Protein AF-A0A1Q6UEC1-F1 (afdb_monomer)

pLDDT: mean 93.56, std 8.77, range [41.94, 98.81]

Mean predicted aligned error: 4.13 Å

Foldseek 3Di:
DQPAWAKKKKKQFPLLCVCVVVLVVVLVVQWAWQAKAWEAEDLVCQQVLVCLLVVHPRDPPRPVCVNRDRGIMMMIMTIRSPFDDDPQFGPSQVVSQQVSCVVSVHDPSMDMQGHQLSRQLNCLFRPLDGPVRSVVVTGDPDHHYHYYGTAQVVHHQAPVSLQSSLVSRPQWDWDDDDPAIEIEHLPQSSNCSSQVWAFDDDDPQKGWTWGHHPNDIGIYIYGNDD

Nearest PDB structures (foldseek):
  8j07-assembly1_y  TM=6.428E-01  e=3.561E-04  Homo sapiens
  8x2u-assembly1_M  TM=6.561E-01  e=1.164E-03  Mus musculus
  8otz-assembly1_AV  TM=6.632E-01  e=1.239E-03  Bos taurus
  1hlw-assembly1_A  TM=5.628E-01  e=1.693E-03  Dictyostelium discoideum
  8g2z-assembly1_2M  TM=6.176E-01  e=4.312E-03  Tetrahymena thermophila CU428

Sequence (226 aa):
MKMQKELYLFIIWQNGRFMEKQIIADLRKKFEIFRIFEVSWKEENFALNLARFYGKKLPKGCKKEKETGAGAFKVCLVYDNNPQYADGKNANIVKSKQDYRQLTGGGNLVHASDNPAETNENLLFLFGKTVKDLEQEGPRAEICVVRRDLVGCPVWDSLQQALDTVRKIPFTRVKAYKNSYLIHSRNADLARRLLNASSHFSIPGIHKYSIEVGKTRQPIYIRKIN

Structure (mmCIF, N/CA/C/O backbone):
data_AF-A0A1Q6UEC1-F1
#
_entry.id   AF-A0A1Q6UEC1-F1
#
loop_
_atom_site.group_PDB
_atom_site.id
_atom_site.type_symbol
_atom_site.label_atom_id
_atom_site.label_alt_id
_atom_site.label_comp_id
_atom_site.label_asym_id
_atom_site.label_entity_id
_atom_site.label_seq_id
_atom_site.pdbx_PDB_ins_code
_atom_site.Cartn_x
_atom_site.Cartn_y
_atom_site.Cartn_z
_atom_site.occupancy
_atom_site.B_iso_or_equiv
_atom_site.auth_seq_id
_atom_site.auth_comp_id
_atom_site.auth_asym_id
_atom_site.auth_atom_id
_atom_site.pdbx_PDB_model_num
ATOM 1 N N . MET A 1 1 ? -22.108 21.446 -0.947 1.00 43.75 1 MET A N 1
ATOM 2 C CA . MET A 1 1 ? -21.332 20.325 -1.527 1.00 43.75 1 MET A CA 1
ATOM 3 C C . MET A 1 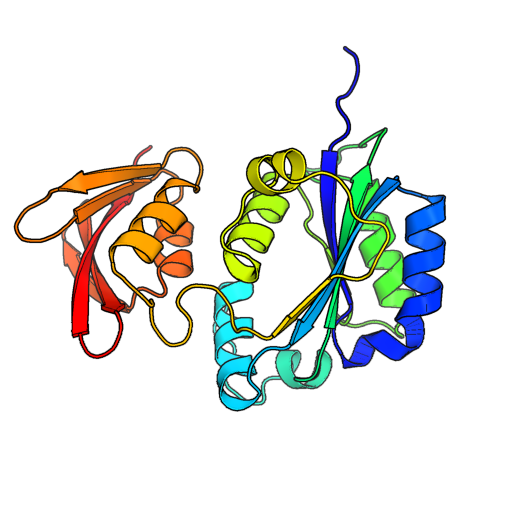1 ? -21.514 19.118 -0.627 1.00 43.75 1 MET A C 1
ATOM 5 O O . MET A 1 1 ? -21.213 19.228 0.552 1.00 43.75 1 MET A O 1
ATOM 9 N N . LYS A 1 2 ? -22.059 18.007 -1.130 1.00 41.94 2 LYS A N 1
ATOM 10 C CA . LYS A 1 2 ? -22.123 16.762 -0.353 1.00 41.94 2 LYS A CA 1
ATOM 11 C C . LYS A 1 2 ? -20.686 16.245 -0.268 1.00 41.94 2 LYS A C 1
ATOM 13 O O . LYS A 1 2 ? -20.118 15.934 -1.311 1.00 41.94 2 LYS A O 1
ATOM 18 N N . MET A 1 3 ? -20.068 16.270 0.913 1.00 56.66 3 MET A N 1
ATOM 19 C CA . MET A 1 3 ? -18.729 15.699 1.068 1.00 56.66 3 MET A CA 1
ATOM 20 C C . MET A 1 3 ? -18.827 14.211 0.737 1.00 56.66 3 MET A C 1
ATOM 22 O O . MET A 1 3 ? -19.663 13.497 1.290 1.00 56.66 3 MET A O 1
ATOM 26 N N . GLN A 1 4 ? -18.069 13.784 -0.269 1.00 80.62 4 GLN A N 1
ATOM 27 C CA . GLN A 1 4 ? -18.043 12.398 -0.706 1.00 80.62 4 GLN A CA 1
ATOM 28 C C . GLN A 1 4 ? -17.291 11.592 0.353 1.00 80.62 4 GLN A C 1
ATOM 30 O O . GLN A 1 4 ? -16.266 12.052 0.850 1.00 80.62 4 GLN A O 1
ATOM 35 N N . LYS A 1 5 ? -17.808 10.417 0.722 1.00 92.00 5 LYS A N 1
ATOM 36 C CA . LYS A 1 5 ? -17.084 9.512 1.616 1.00 92.00 5 LYS A CA 1
ATOM 37 C C . LYS A 1 5 ? -15.737 9.128 1.003 1.00 92.00 5 LYS A C 1
ATOM 39 O O . LYS A 1 5 ? -15.647 8.946 -0.212 1.00 92.00 5 LYS A O 1
ATOM 44 N N . GLU A 1 6 ? -14.713 8.978 1.830 1.00 96.19 6 GLU A N 1
ATOM 45 C CA . GLU A 1 6 ? -13.341 8.725 1.381 1.00 96.19 6 GLU A CA 1
ATOM 46 C C . GLU A 1 6 ? -12.795 7.438 1.995 1.00 96.19 6 GLU A C 1
ATOM 48 O O . GLU A 1 6 ? -12.948 7.196 3.193 1.00 96.19 6 GLU A O 1
ATOM 53 N N . LEU A 1 7 ? -12.177 6.591 1.16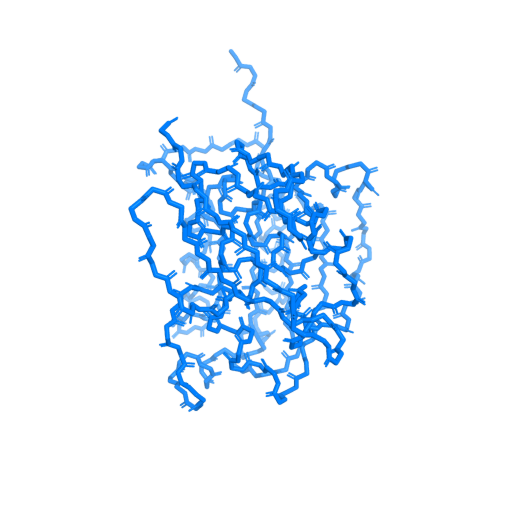5 1.00 97.94 7 LEU A N 1
ATOM 54 C CA . LEU A 1 7 ? -11.610 5.320 1.608 1.00 97.94 7 LEU A CA 1
ATOM 55 C C . LEU A 1 7 ? -10.189 5.522 2.152 1.00 97.94 7 LEU A C 1
ATOM 57 O O . LEU A 1 7 ? -9.330 6.115 1.494 1.00 97.94 7 LEU A O 1
ATOM 61 N N . TYR A 1 8 ? -9.927 4.948 3.321 1.00 98.56 8 TYR A N 1
ATOM 62 C CA . TYR A 1 8 ? -8.623 4.924 3.977 1.00 98.56 8 TYR A CA 1
ATOM 63 C C . TYR A 1 8 ? -8.241 3.513 4.393 1.00 98.56 8 TYR A C 1
ATOM 65 O O . TYR A 1 8 ? -9.070 2.604 4.465 1.00 98.56 8 TYR A O 1
ATOM 73 N N . LEU A 1 9 ? -6.955 3.341 4.673 1.00 98.50 9 LEU A N 1
ATOM 74 C CA . LEU A 1 9 ? -6.364 2.078 5.069 1.00 98.50 9 LEU A CA 1
ATOM 75 C C . LEU A 1 9 ? -5.722 2.207 6.450 1.00 98.50 9 LEU A C 1
ATOM 77 O O . LEU A 1 9 ? -4.963 3.140 6.699 1.00 98.50 9 LEU A O 1
ATOM 81 N N . PHE A 1 10 ? -5.967 1.215 7.303 1.00 98.81 10 PHE A N 1
ATOM 82 C CA . PHE A 1 10 ? -5.227 0.955 8.536 1.00 98.81 10 PHE A CA 1
ATOM 83 C C . PHE A 1 10 ? -4.492 -0.383 8.423 1.00 98.81 10 PHE A C 1
ATOM 85 O O . PHE A 1 10 ? -5.060 -1.361 7.942 1.00 98.81 10 PHE A O 1
ATOM 92 N N . ILE A 1 11 ? -3.251 -0.450 8.903 1.00 98.75 11 ILE A N 1
ATOM 93 C CA . ILE A 1 11 ? -2.482 -1.688 9.066 1.00 98.75 11 ILE A CA 1
ATOM 94 C C . ILE A 1 11 ? -2.235 -1.915 10.550 1.00 98.75 11 ILE A C 1
ATOM 96 O O . ILE A 1 11 ? -1.702 -1.033 11.224 1.00 98.75 11 ILE A O 1
ATOM 100 N N . ILE A 1 12 ? -2.563 -3.110 11.028 1.00 98.69 12 ILE A N 1
ATOM 101 C CA . ILE A 1 12 ? -2.187 -3.604 12.353 1.00 98.69 12 ILE A CA 1
ATOM 102 C C . ILE A 1 12 ? -1.101 -4.651 12.128 1.00 98.69 12 ILE A C 1
ATOM 104 O O . ILE A 1 12 ? -1.400 -5.778 11.721 1.00 98.69 12 ILE A O 1
ATOM 108 N N . TRP A 1 13 ? 0.157 -4.258 12.330 1.00 98.31 13 TRP A N 1
ATOM 109 C CA . TRP A 1 13 ? 1.311 -5.143 12.157 1.00 98.31 13 TRP A CA 1
ATOM 110 C C . TRP A 1 13 ? 1.263 -6.315 13.144 1.00 98.31 13 TRP A C 1
ATOM 112 O O . TRP A 1 13 ? 0.598 -6.208 14.173 1.00 98.31 13 TRP A O 1
ATOM 122 N N . GLN A 1 14 ? 1.961 -7.421 12.846 1.00 97.94 14 GLN A N 1
ATOM 123 C CA . GLN A 1 14 ? 1.908 -8.673 13.620 1.00 97.94 14 GLN A CA 1
ATOM 124 C C . GLN A 1 14 ? 1.978 -8.427 15.133 1.00 97.94 14 GLN A C 1
ATOM 126 O O . GLN A 1 14 ? 1.095 -8.861 15.870 1.00 97.94 14 GLN A O 1
ATOM 131 N N . ASN A 1 15 ? 2.986 -7.686 15.589 1.00 97.50 15 ASN A N 1
ATOM 132 C CA . ASN A 1 15 ? 3.202 -7.446 17.014 1.00 97.50 15 ASN A CA 1
ATOM 133 C C . ASN A 1 15 ? 2.152 -6.521 17.645 1.00 97.50 15 ASN A C 1
ATOM 135 O O . ASN A 1 15 ? 2.050 -6.486 18.860 1.00 97.50 15 ASN A O 1
ATOM 139 N N . GLY A 1 16 ? 1.351 -5.795 16.859 1.00 97.56 16 GLY A N 1
ATOM 140 C CA . GLY A 1 16 ? 0.198 -5.024 17.338 1.00 97.56 16 GLY A CA 1
ATOM 141 C C . GLY A 1 16 ? -1.104 -5.828 17.409 1.00 97.56 16 GLY A C 1
ATOM 142 O O . GLY A 1 16 ? -2.108 -5.329 17.919 1.00 97.56 16 GLY A O 1
ATOM 143 N N . ARG A 1 17 ? -1.126 -7.070 16.904 1.00 97.75 17 ARG A N 1
ATOM 144 C CA . ARG A 1 17 ? -2.368 -7.848 16.755 1.00 97.75 17 ARG A CA 1
ATOM 145 C C . ARG A 1 17 ? -3.003 -8.291 18.066 1.00 97.75 17 ARG A C 1
ATOM 147 O O . ARG A 1 17 ? -4.192 -8.590 18.067 1.00 97.75 17 ARG A O 1
ATOM 154 N N . PHE A 1 18 ? -2.282 -8.264 19.186 1.00 97.56 18 PHE A N 1
ATOM 155 C CA . PHE A 1 18 ? -2.885 -8.508 20.502 1.00 97.56 18 PHE A CA 1
ATOM 156 C C . PHE A 1 18 ? -4.025 -7.517 20.824 1.00 97.56 18 PHE A C 1
ATOM 158 O O . PHE A 1 18 ? -4.937 -7.871 21.566 1.00 97.56 18 PHE A O 1
ATOM 165 N N . MET A 1 19 ? -4.036 -6.331 20.193 1.00 98.12 19 MET A N 1
ATOM 166 C CA . MET A 1 19 ? -5.121 -5.342 20.284 1.00 98.12 19 MET A CA 1
ATOM 167 C C . MET A 1 19 ? -6.086 -5.344 19.085 1.00 98.12 19 MET A C 1
ATOM 169 O O . MET A 1 19 ? -6.976 -4.494 19.018 1.00 98.12 19 MET A O 1
ATOM 173 N N . GLU A 1 20 ? -5.974 -6.277 18.129 1.00 97.94 20 GLU A N 1
ATOM 174 C CA . GLU A 1 20 ? -6.731 -6.200 16.866 1.00 97.94 20 GLU A CA 1
ATOM 175 C C . GLU A 1 20 ? -8.249 -6.175 17.076 1.00 97.94 20 GLU A C 1
ATOM 177 O O . GLU A 1 20 ? -8.951 -5.419 16.408 1.00 97.94 20 GLU A O 1
ATOM 182 N N . LYS A 1 21 ? -8.762 -6.948 18.044 1.00 98.25 21 LYS A N 1
ATOM 183 C CA . LYS A 1 21 ? -10.199 -6.995 18.352 1.00 98.25 21 LYS A CA 1
ATOM 184 C C . LYS A 1 21 ? -10.714 -5.634 18.820 1.00 98.25 21 LYS A C 1
ATOM 186 O O . LYS A 1 21 ? -11.772 -5.203 18.371 1.00 98.25 21 LYS A O 1
ATOM 191 N N . GLN A 1 22 ? -9.961 -4.961 19.691 1.00 98.62 22 GLN A N 1
ATOM 192 C CA . GLN A 1 22 ? -10.325 -3.648 20.225 1.00 98.62 22 GLN A CA 1
ATOM 193 C C . GLN A 1 22 ? -10.245 -2.570 19.141 1.00 98.62 22 GLN A C 1
ATOM 195 O O . GLN A 1 22 ? -11.192 -1.805 18.971 1.00 98.62 22 GLN A O 1
ATOM 200 N N . ILE A 1 23 ? -9.166 -2.563 18.352 1.00 98.69 23 ILE A N 1
ATOM 201 C CA . ILE A 1 23 ? -8.974 -1.606 17.255 1.00 98.69 23 ILE A CA 1
ATOM 202 C C . ILE A 1 23 ? -10.083 -1.755 16.204 1.00 98.69 23 ILE A C 1
ATOM 204 O O . ILE A 1 23 ? -10.709 -0.771 15.827 1.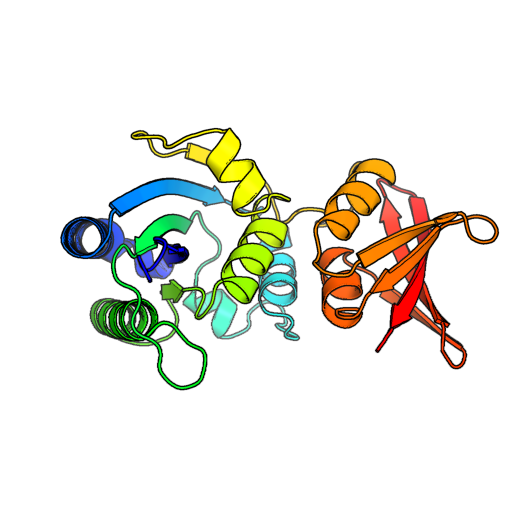00 98.69 23 ILE A O 1
ATOM 208 N N . ILE A 1 24 ? -10.383 -2.980 15.757 1.00 98.56 24 ILE A N 1
ATOM 209 C CA . ILE A 1 24 ? -11.429 -3.227 14.749 1.00 98.56 24 ILE A CA 1
ATOM 210 C C . ILE A 1 24 ? -12.822 -2.878 15.294 1.00 98.56 24 ILE A C 1
ATOM 212 O O . ILE A 1 24 ? -13.660 -2.367 14.549 1.00 98.56 24 ILE A O 1
ATOM 216 N N . ALA A 1 25 ? -13.092 -3.132 16.578 1.00 98.50 25 ALA A N 1
ATOM 217 C CA . ALA A 1 25 ? -14.350 -2.730 17.202 1.00 98.50 25 ALA A CA 1
ATOM 218 C C . ALA A 1 25 ? -14.515 -1.203 17.232 1.00 98.50 25 ALA A C 1
ATOM 220 O O . ALA A 1 25 ? -15.607 -0.711 16.960 1.00 98.50 25 ALA A O 1
ATOM 221 N N . ASP A 1 26 ? -13.450 -0.453 17.517 1.00 98.69 26 ASP A N 1
ATOM 222 C CA . ASP A 1 26 ? -13.482 1.011 17.487 1.00 98.69 26 ASP A CA 1
ATOM 223 C C . ASP A 1 26 ? -13.591 1.562 16.057 1.00 98.69 26 ASP A C 1
ATOM 225 O O . ASP A 1 26 ? -14.402 2.454 15.805 1.00 98.69 26 ASP A O 1
ATOM 229 N N . LEU A 1 27 ? -12.883 0.963 15.091 1.00 98.56 27 LEU A N 1
ATOM 230 C CA . LEU A 1 27 ? -13.029 1.298 13.672 1.00 98.56 27 LEU A CA 1
ATOM 231 C C . LEU A 1 27 ? -14.484 1.158 13.208 1.00 98.56 27 LEU A C 1
ATOM 233 O O . LEU A 1 27 ? -14.980 2.048 12.530 1.00 98.56 27 LEU A O 1
ATOM 237 N N . ARG A 1 28 ? -15.193 0.094 13.614 1.00 98.00 28 ARG A N 1
ATOM 238 C CA . ARG A 1 28 ? -16.622 -0.104 13.295 1.00 98.00 28 ARG A CA 1
ATOM 239 C C . ARG A 1 28 ? -17.548 0.947 13.904 1.00 98.00 28 ARG A C 1
ATOM 241 O O . ARG A 1 28 ? -18.629 1.167 13.372 1.00 98.00 28 ARG A O 1
ATOM 248 N N . LYS A 1 29 ? -17.164 1.554 15.029 1.00 98.19 29 LYS A N 1
ATOM 249 C CA . LYS A 1 29 ? -17.947 2.624 15.665 1.00 98.19 29 LYS A CA 1
ATOM 250 C C . LYS A 1 29 ? -17.753 3.964 14.959 1.00 98.19 29 LYS A C 1
ATOM 252 O O . LYS A 1 29 ? -18.680 4.762 14.923 1.00 98.19 29 LYS A O 1
ATOM 257 N N . LYS A 1 30 ? -16.547 4.216 14.443 1.00 98.00 30 LYS A N 1
ATOM 258 C CA . LYS A 1 30 ? -16.149 5.509 13.863 1.00 98.00 30 LYS A CA 1
ATOM 259 C C . LYS A 1 30 ? -16.307 5.577 12.345 1.00 98.00 30 LYS A C 1
ATOM 261 O O . LYS A 1 30 ? -16.533 6.657 11.811 1.00 98.00 30 LYS A O 1
ATOM 266 N N . PHE A 1 31 ? -16.176 4.446 11.657 1.00 98.19 31 PHE A N 1
ATOM 267 C CA . PHE A 1 31 ? -16.089 4.368 10.203 1.00 98.19 31 PHE A CA 1
ATOM 268 C C . PHE A 1 31 ? -16.941 3.223 9.645 1.00 98.19 31 PHE A C 1
ATOM 270 O O . PHE A 1 31 ? -17.222 2.231 10.320 1.00 98.19 31 PHE A O 1
ATOM 277 N N . GLU A 1 32 ? -17.301 3.323 8.367 1.00 97.75 32 GLU A N 1
ATOM 278 C CA . GLU A 1 32 ? -17.909 2.211 7.631 1.00 97.75 32 GLU A CA 1
ATOM 279 C C . GLU A 1 32 ? -16.795 1.248 7.185 1.00 97.75 32 GLU A C 1
ATOM 281 O O . GLU A 1 32 ? -15.948 1.602 6.365 1.00 97.75 32 GLU A O 1
ATOM 286 N N . ILE A 1 33 ? -16.770 0.021 7.718 1.00 98.12 33 ILE A N 1
ATOM 287 C CA . ILE A 1 33 ? -15.814 -1.005 7.270 1.00 98.12 33 ILE A CA 1
ATOM 288 C C . ILE A 1 33 ? -16.172 -1.444 5.849 1.00 98.12 33 ILE A C 1
ATOM 290 O O . ILE A 1 33 ? -17.235 -2.015 5.621 1.00 98.12 33 ILE A O 1
ATOM 294 N N . PHE A 1 34 ? -15.244 -1.257 4.914 1.00 98.25 34 PHE A N 1
ATOM 295 C CA . PHE A 1 34 ? -15.401 -1.704 3.535 1.00 98.25 34 PHE A CA 1
ATOM 296 C C . PHE A 1 34 ? -14.909 -3.145 3.343 1.00 98.25 34 PHE A C 1
ATOM 298 O O . PHE A 1 34 ? -15.618 -3.994 2.798 1.00 98.25 34 PHE A O 1
ATOM 305 N N . ARG A 1 35 ? -13.680 -3.427 3.797 1.00 98.19 35 ARG A N 1
ATOM 306 C CA . ARG A 1 35 ? -13.032 -4.748 3.724 1.00 98.19 35 ARG A CA 1
ATOM 307 C C . ARG A 1 35 ? -11.986 -4.900 4.820 1.00 98.19 35 ARG A C 1
ATOM 309 O O . ARG A 1 35 ? -11.337 -3.930 5.204 1.00 98.19 35 ARG A O 1
ATOM 316 N N . ILE A 1 36 ? -11.749 -6.135 5.252 1.00 98.69 36 ILE A N 1
ATOM 317 C CA . ILE A 1 36 ? -10.605 -6.485 6.098 1.00 98.69 36 ILE A CA 1
ATOM 318 C C . ILE A 1 36 ? -9.813 -7.592 5.408 1.00 98.69 36 ILE A C 1
ATOM 320 O O . ILE A 1 36 ? -10.381 -8.587 4.961 1.00 98.69 36 ILE A O 1
ATOM 324 N N . PHE A 1 37 ? -8.497 -7.429 5.343 1.00 98.75 37 PHE A N 1
ATOM 325 C CA . PHE A 1 37 ? -7.569 -8.433 4.846 1.00 98.75 37 PHE A CA 1
ATOM 326 C C . PHE A 1 37 ? -6.697 -8.958 5.981 1.00 98.75 37 PHE A C 1
ATOM 328 O O . PHE A 1 37 ? -6.282 -8.205 6.864 1.00 98.75 37 PHE A O 1
ATOM 335 N N . GLU A 1 38 ? -6.375 -10.244 5.926 1.00 98.69 38 GLU A N 1
ATOM 336 C CA . GLU A 1 38 ? -5.204 -10.796 6.598 1.00 98.69 38 GLU A CA 1
ATOM 337 C C . GLU A 1 38 ? -4.118 -11.011 5.551 1.00 98.69 38 GLU A C 1
ATOM 339 O O . GLU A 1 38 ? -4.311 -11.768 4.601 1.00 98.69 38 GLU A O 1
ATOM 344 N N . VAL A 1 39 ? -2.996 -10.317 5.702 1.00 98.69 39 VAL A N 1
ATO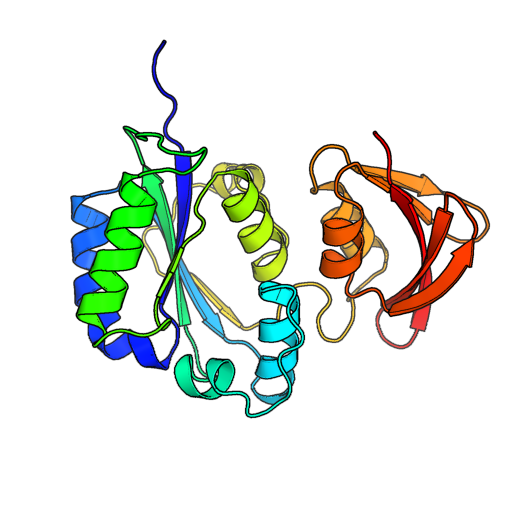M 345 C CA . VAL A 1 39 ? -1.902 -1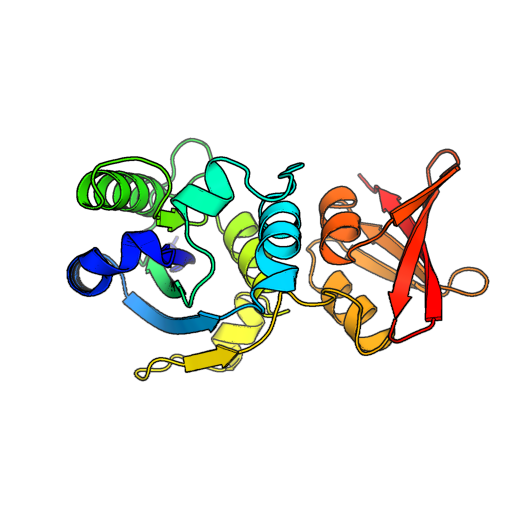0.325 4.733 1.00 98.69 39 VAL A CA 1
ATOM 346 C C . VAL A 1 39 ? -0.687 -10.984 5.364 1.00 98.69 39 VAL A C 1
ATOM 348 O O . VAL A 1 39 ? -0.315 -10.658 6.489 1.00 98.69 39 VAL A O 1
ATOM 351 N N . SER A 1 40 ? -0.047 -11.891 4.633 1.00 98.25 40 SER A N 1
ATOM 352 C CA . SER A 1 40 ? 1.244 -12.463 5.009 1.00 98.25 40 SER A CA 1
ATOM 353 C C . SER A 1 40 ? 2.226 -12.353 3.851 1.00 98.25 40 SER A C 1
ATOM 355 O O . SER A 1 40 ? 1.932 -12.780 2.730 1.00 98.25 40 SER A O 1
ATOM 357 N N . TRP A 1 41 ? 3.399 -11.815 4.152 1.00 98.00 41 TRP A N 1
ATOM 358 C CA . TRP A 1 41 ? 4.564 -11.827 3.275 1.00 98.00 41 TRP A CA 1
ATOM 359 C C . TRP A 1 41 ? 5.420 -13.056 3.565 1.00 98.00 41 TRP A C 1
ATOM 361 O O . TRP A 1 41 ? 5.273 -13.678 4.619 1.00 98.00 41 TRP A O 1
ATOM 371 N N . LYS A 1 42 ? 6.312 -13.406 2.640 1.00 96.56 42 LYS A N 1
ATOM 372 C CA . LYS A 1 42 ? 7.352 -14.391 2.929 1.00 96.56 42 LYS A CA 1
ATOM 373 C C . LYS A 1 42 ? 8.340 -13.790 3.923 1.00 96.56 42 LYS A C 1
ATOM 375 O O . LYS A 1 42 ? 8.728 -12.627 3.780 1.00 96.56 42 LYS A O 1
ATOM 380 N N . GLU A 1 43 ? 8.749 -14.568 4.918 1.00 92.81 43 GLU A N 1
ATOM 381 C CA . GLU A 1 43 ? 9.626 -14.086 5.989 1.00 92.81 43 GLU A CA 1
ATOM 382 C C . GLU A 1 43 ? 10.970 -13.601 5.429 1.00 92.81 43 GLU A C 1
ATOM 384 O O . GLU A 1 43 ? 11.445 -12.520 5.782 1.00 92.81 43 GLU A O 1
ATOM 389 N N . GLU A 1 44 ? 11.532 -14.325 4.456 1.00 92.88 44 GLU A N 1
ATOM 390 C CA . GLU A 1 44 ? 12.785 -13.962 3.795 1.00 92.88 44 GLU A CA 1
ATOM 391 C C . GLU A 1 44 ? 12.714 -12.628 3.029 1.00 92.88 44 GLU A C 1
ATOM 393 O O . GLU A 1 44 ? 13.733 -11.951 2.879 1.00 92.88 44 GLU A O 1
ATOM 398 N N . ASN A 1 45 ? 11.514 -12.215 2.604 1.00 94.38 45 ASN A N 1
ATOM 399 C CA . ASN A 1 45 ? 11.271 -10.978 1.859 1.00 94.38 45 ASN A CA 1
ATOM 400 C C . ASN A 1 45 ? 10.749 -9.837 2.741 1.00 94.38 45 ASN A C 1
ATOM 402 O O . ASN A 1 45 ? 10.574 -8.719 2.249 1.00 94.38 45 ASN A O 1
ATOM 406 N N . PHE A 1 46 ? 10.507 -10.073 4.034 1.00 94.00 46 PHE A N 1
ATOM 407 C CA . PHE A 1 46 ? 9.818 -9.110 4.889 1.00 94.00 46 PHE A CA 1
ATOM 408 C C . PHE A 1 46 ? 10.544 -7.760 4.962 1.00 94.00 46 PHE A C 1
ATOM 410 O O . PHE A 1 46 ? 9.939 -6.718 4.704 1.00 94.00 46 PHE A O 1
ATOM 417 N N . ALA A 1 47 ? 11.854 -7.762 5.230 1.00 91.75 47 ALA A N 1
ATOM 418 C CA . ALA A 1 47 ? 12.653 -6.536 5.297 1.00 91.75 47 ALA A CA 1
ATOM 419 C C . ALA A 1 47 ? 12.646 -5.758 3.965 1.00 91.75 47 ALA A C 1
ATOM 421 O O . ALA A 1 47 ? 12.516 -4.531 3.956 1.00 91.75 47 ALA A O 1
ATOM 422 N N . LEU A 1 48 ? 12.722 -6.470 2.832 1.00 92.19 48 LEU A N 1
ATOM 423 C CA . LEU A 1 48 ? 12.675 -5.882 1.490 1.00 92.19 48 LEU A CA 1
ATOM 424 C C . LEU A 1 48 ? 11.310 -5.240 1.207 1.00 92.19 48 LEU A C 1
ATOM 426 O O . LEU A 1 48 ? 11.244 -4.093 0.754 1.00 92.19 48 LEU A O 1
ATOM 430 N N . ASN A 1 49 ? 10.224 -5.951 1.521 1.00 96.19 49 ASN A N 1
ATOM 431 C CA . ASN A 1 49 ? 8.864 -5.432 1.412 1.00 96.19 49 ASN A CA 1
ATOM 432 C C . ASN A 1 49 ? 8.684 -4.189 2.283 1.00 96.19 49 ASN A C 1
ATOM 434 O O . ASN A 1 49 ? 8.209 -3.166 1.799 1.00 96.19 49 ASN A O 1
ATOM 438 N N . LEU A 1 50 ? 9.120 -4.233 3.542 1.00 94.88 50 LEU A N 1
ATOM 439 C CA . LEU A 1 50 ? 8.987 -3.123 4.480 1.00 94.88 50 LEU A CA 1
ATOM 440 C C . LEU A 1 50 ? 9.737 -1.873 3.992 1.00 94.88 50 LEU A C 1
ATOM 442 O O . LEU A 1 50 ? 9.176 -0.775 3.976 1.00 94.88 50 LEU A O 1
ATOM 446 N N . ALA A 1 51 ? 10.985 -2.039 3.541 1.00 92.69 51 ALA A N 1
ATOM 447 C CA . ALA A 1 51 ? 11.801 -0.962 2.980 1.00 92.69 51 ALA A CA 1
ATOM 448 C C . ALA A 1 51 ? 11.122 -0.312 1.766 1.00 92.69 51 ALA A C 1
ATOM 450 O O . ALA A 1 51 ? 11.017 0.917 1.674 1.00 92.69 51 ALA A O 1
ATOM 451 N N . ARG A 1 52 ? 10.610 -1.137 0.847 1.00 94.81 52 ARG A N 1
ATOM 452 C CA . ARG A 1 52 ? 9.951 -0.674 -0.376 1.00 94.81 52 ARG A CA 1
ATOM 453 C C . ARG A 1 52 ? 8.582 -0.048 -0.105 1.00 94.81 52 ARG A C 1
ATOM 455 O O . ARG A 1 52 ? 8.289 0.993 -0.693 1.00 94.81 52 ARG A O 1
ATOM 462 N N . PHE A 1 53 ? 7.791 -0.601 0.812 1.00 96.00 53 PHE A N 1
ATOM 463 C CA . PHE A 1 53 ? 6.494 -0.055 1.223 1.00 96.00 53 PHE A CA 1
ATOM 464 C C . PHE A 1 53 ? 6.636 1.357 1.802 1.00 96.00 53 PHE A C 1
ATOM 466 O O . PHE A 1 53 ? 5.926 2.265 1.386 1.00 96.00 53 PHE A O 1
ATOM 473 N N . TYR A 1 54 ? 7.615 1.572 2.687 1.00 92.12 54 TYR A N 1
ATOM 474 C CA . TYR A 1 54 ? 7.851 2.877 3.314 1.00 92.12 54 TYR A CA 1
ATOM 475 C C . TYR A 1 54 ? 8.749 3.821 2.504 1.00 92.12 54 TYR A C 1
ATOM 477 O O . TYR A 1 54 ? 8.914 4.978 2.886 1.00 92.12 54 TYR A O 1
ATOM 485 N N . GLY A 1 55 ? 9.379 3.342 1.426 1.00 88.62 55 GLY A N 1
ATOM 486 C CA . GLY A 1 55 ? 10.340 4.126 0.645 1.00 88.62 55 GLY A CA 1
ATOM 487 C C . GLY A 1 55 ? 11.586 4.540 1.429 1.00 88.62 55 GLY A C 1
ATOM 488 O O . GLY A 1 55 ? 12.211 5.547 1.103 1.00 88.62 55 GLY A O 1
ATOM 489 N N . LYS A 1 56 ? 11.958 3.769 2.456 1.00 81.50 56 LYS A N 1
ATOM 490 C CA . LYS A 1 56 ? 13.118 4.025 3.318 1.00 81.50 56 LYS A CA 1
ATOM 491 C C . LYS A 1 56 ? 14.142 2.911 3.164 1.00 81.50 56 LYS A C 1
ATOM 493 O O . LYS A 1 56 ? 13.786 1.755 2.958 1.00 81.50 56 LYS A O 1
ATOM 498 N N . LYS A 1 57 ? 15.423 3.242 3.335 1.00 75.94 57 LYS A N 1
ATOM 499 C CA . LYS A 1 57 ? 16.457 2.222 3.540 1.00 75.94 57 LYS A CA 1
ATOM 500 C C . LYS A 1 57 ? 16.247 1.609 4.926 1.00 75.94 57 LYS A C 1
ATOM 502 O O . LYS A 1 57 ? 16.569 2.239 5.928 1.00 75.94 57 LYS A O 1
ATOM 507 N N . LEU A 1 58 ? 15.666 0.414 4.970 1.00 78.56 58 LEU A N 1
ATOM 508 C CA . LEU A 1 58 ? 15.472 -0.367 6.189 1.00 78.56 58 LEU A CA 1
ATOM 509 C C . LEU A 1 58 ? 16.321 -1.640 6.065 1.00 78.56 58 LEU A C 1
ATOM 511 O O . LEU A 1 58 ? 15.902 -2.567 5.374 1.00 78.56 58 LEU A O 1
ATOM 515 N N . PRO A 1 59 ? 17.541 -1.672 6.633 1.00 76.44 59 PRO A N 1
ATOM 516 C CA . PRO A 1 59 ? 18.359 -2.878 6.606 1.00 76.44 59 PRO A CA 1
ATOM 517 C C . PRO A 1 59 ? 17.684 -4.000 7.405 1.00 76.44 59 PRO A C 1
ATOM 519 O O . PRO A 1 59 ? 16.922 -3.732 8.339 1.00 76.44 59 PRO A O 1
ATOM 522 N N . LYS A 1 60 ? 17.992 -5.253 7.054 1.00 77.12 60 LYS A N 1
ATOM 523 C CA . LYS A 1 60 ? 17.499 -6.430 7.780 1.00 77.12 60 LYS A CA 1
ATOM 524 C C . LYS A 1 60 ? 17.868 -6.336 9.264 1.00 77.12 60 LYS A C 1
ATOM 526 O O . LYS A 1 60 ? 18.990 -5.968 9.609 1.00 77.12 60 LYS A O 1
ATOM 531 N N . GLY A 1 61 ? 16.919 -6.654 10.138 1.00 77.31 61 GLY A N 1
ATOM 532 C CA . GLY A 1 61 ? 17.060 -6.574 11.590 1.00 77.31 61 GLY A CA 1
ATOM 533 C C . GLY A 1 61 ? 16.934 -5.161 12.167 1.00 77.31 61 GLY A C 1
ATOM 534 O O . GLY A 1 61 ? 17.226 -4.967 13.352 1.00 77.31 61 GLY A O 1
ATOM 535 N N . CYS A 1 62 ? 16.508 -4.167 11.376 1.00 81.69 62 CYS A N 1
ATOM 536 C CA . CYS A 1 62 ? 16.304 -2.811 11.883 1.00 81.69 62 CYS A CA 1
ATOM 537 C C . CYS A 1 62 ? 15.210 -2.758 12.964 1.00 81.69 62 CYS A C 1
ATOM 539 O O . CYS A 1 62 ? 14.322 -3.609 13.036 1.00 81.69 62 CYS A O 1
ATOM 541 N N . LYS A 1 63 ? 15.239 -1.703 13.792 1.00 83.81 63 LYS A N 1
ATOM 542 C CA . LYS A 1 63 ? 14.256 -1.491 14.870 1.00 83.81 63 LYS A CA 1
ATOM 543 C C . LYS A 1 63 ? 12.815 -1.609 14.370 1.00 83.81 63 LYS A C 1
ATOM 545 O O . LYS A 1 63 ? 11.995 -2.203 15.053 1.00 83.81 63 LYS A O 1
ATOM 550 N N . LYS A 1 64 ? 12.526 -1.076 13.179 1.00 83.44 64 LYS A N 1
ATOM 551 C CA . LYS A 1 64 ? 11.180 -1.075 12.598 1.00 83.44 64 LYS A CA 1
ATOM 552 C C . LYS A 1 64 ? 10.690 -2.487 12.267 1.00 83.44 64 LYS A C 1
ATOM 554 O O . LYS A 1 64 ? 9.545 -2.787 12.558 1.00 83.44 64 LYS A O 1
ATOM 559 N N . GLU A 1 65 ? 11.546 -3.333 11.699 1.00 85.31 65 GLU A N 1
ATOM 560 C CA . GLU A 1 65 ? 11.224 -4.733 11.395 1.00 85.31 65 GLU A CA 1
ATOM 561 C C . GLU A 1 65 ? 10.924 -5.524 12.672 1.00 85.31 65 GLU A C 1
ATOM 563 O O . GLU A 1 65 ? 9.890 -6.183 12.765 1.00 85.31 65 GLU A O 1
ATOM 568 N N . LYS A 1 66 ? 11.790 -5.389 13.685 1.00 88.12 66 LYS A N 1
ATOM 569 C CA . LYS A 1 66 ? 11.596 -6.027 14.996 1.00 88.12 66 LYS A CA 1
ATOM 570 C C . LYS A 1 66 ? 10.335 -5.526 15.694 1.00 88.12 66 LYS A C 1
ATOM 572 O O . LYS A 1 66 ? 9.625 -6.308 16.309 1.00 88.12 66 LYS A O 1
ATOM 577 N N . GLU A 1 67 ? 10.064 -4.226 15.588 1.00 89.38 67 GLU A N 1
ATOM 578 C CA . GLU A 1 67 ? 8.867 -3.598 16.136 1.00 89.38 67 GLU A CA 1
ATOM 579 C C . GLU A 1 67 ? 7.613 -4.177 15.478 1.00 89.38 67 GLU A C 1
ATOM 581 O O . GLU A 1 67 ? 6.752 -4.668 16.191 1.00 89.38 67 GLU A O 1
ATOM 586 N N . THR A 1 68 ? 7.509 -4.194 14.146 1.00 92.31 68 THR A N 1
ATOM 587 C CA . THR A 1 68 ? 6.287 -4.648 13.459 1.00 92.31 68 THR A CA 1
ATOM 588 C C . THR A 1 68 ? 6.054 -6.158 13.538 1.00 92.31 68 THR A C 1
ATOM 590 O O . THR A 1 68 ? 4.896 -6.579 13.560 1.00 92.31 68 THR A O 1
ATOM 593 N N . GLY A 1 69 ? 7.123 -6.959 13.598 1.00 93.44 69 GLY A N 1
ATOM 594 C CA . GLY A 1 69 ? 7.065 -8.416 13.448 1.00 93.44 69 GLY A CA 1
ATOM 595 C C . GLY A 1 69 ? 6.875 -8.836 11.982 1.00 93.44 69 GLY A C 1
ATOM 596 O O . GLY A 1 69 ? 6.329 -8.067 11.190 1.00 93.44 69 GLY A O 1
ATOM 597 N N . ALA A 1 70 ? 7.355 -10.030 11.618 1.00 94.62 70 ALA A N 1
ATOM 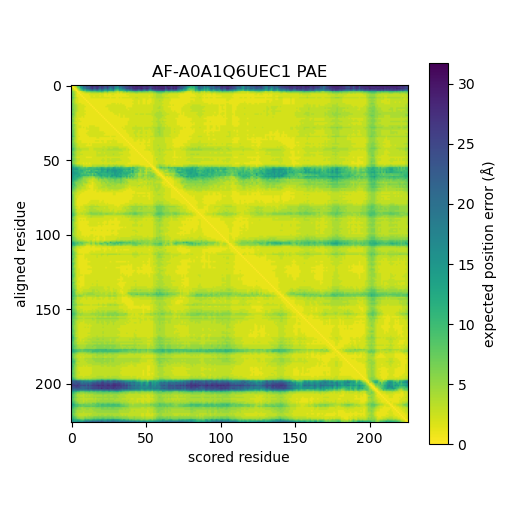598 C CA . ALA A 1 70 ? 7.389 -10.538 10.238 1.00 94.62 70 ALA A CA 1
ATOM 599 C C . ALA A 1 70 ? 6.217 -11.469 9.855 1.00 94.62 70 ALA A C 1
ATOM 601 O O . ALA A 1 70 ? 6.121 -11.927 8.718 1.00 94.62 70 ALA A O 1
ATOM 602 N N . GLY A 1 71 ? 5.323 -11.762 10.798 1.00 96.38 71 GLY A N 1
ATOM 603 C CA . GLY A 1 71 ? 4.152 -12.612 10.605 1.00 96.38 71 GLY A CA 1
ATOM 604 C C . GLY A 1 71 ? 2.961 -11.896 9.964 1.00 96.38 71 GLY A C 1
ATOM 605 O O . GLY A 1 71 ? 3.024 -10.734 9.560 1.00 96.38 71 GLY A O 1
ATOM 606 N N . ALA A 1 72 ? 1.833 -12.606 9.891 1.00 98.12 72 ALA A N 1
ATOM 607 C CA . ALA A 1 72 ? 0.614 -12.086 9.279 1.00 98.12 72 ALA A CA 1
ATOM 608 C C . ALA A 1 72 ? 0.085 -10.839 10.007 1.00 98.12 72 ALA A C 1
ATOM 610 O O . ALA A 1 72 ? -0.029 -10.827 11.235 1.00 98.12 72 ALA A O 1
ATOM 611 N N . PHE A 1 73 ? -0.318 -9.830 9.238 1.00 98.69 73 PHE A N 1
ATOM 612 C CA . PHE A 1 73 ? -0.844 -8.549 9.709 1.00 98.69 73 PHE A CA 1
ATOM 613 C C . PHE A 1 73 ? -2.252 -8.287 9.160 1.00 98.69 73 PHE A C 1
ATOM 615 O O . PHE A 1 73 ? -2.676 -8.893 8.172 1.00 98.69 73 PHE A O 1
ATOM 622 N N . LYS A 1 74 ? -3.006 -7.387 9.801 1.00 98.56 74 LYS A N 1
ATOM 623 C CA . LYS A 1 74 ? -4.340 -6.989 9.324 1.00 98.56 74 LYS A CA 1
ATOM 624 C C . LYS A 1 74 ? -4.265 -5.708 8.514 1.00 98.56 74 LYS A C 1
ATOM 626 O O . LYS A 1 74 ? -3.561 -4.780 8.901 1.00 98.56 74 LYS A O 1
ATOM 631 N N . VAL A 1 75 ? -5.050 -5.636 7.446 1.00 98.81 75 VAL A N 1
ATOM 632 C CA . VAL A 1 75 ? -5.308 -4.402 6.697 1.00 98.81 75 VAL A CA 1
ATOM 633 C C . VAL A 1 75 ? -6.808 -4.138 6.720 1.00 98.81 75 VAL A C 1
ATOM 635 O O . VAL A 1 75 ? -7.576 -4.942 6.203 1.00 98.81 75 VAL A O 1
ATOM 638 N N . CYS A 1 76 ? -7.234 -3.033 7.320 1.00 98.81 76 CYS A N 1
ATOM 639 C CA . CYS A 1 76 ? -8.636 -2.628 7.379 1.00 98.81 76 CYS A CA 1
ATOM 640 C C . CYS A 1 76 ? -8.854 -1.455 6.426 1.00 98.81 76 CYS A C 1
ATOM 642 O O . CYS A 1 76 ? -8.197 -0.425 6.567 1.00 98.81 76 CYS A O 1
ATOM 644 N N . LEU A 1 77 ? -9.766 -1.613 5.470 1.00 98.75 77 LEU A N 1
ATOM 645 C CA . LEU A 1 77 ? -10.223 -0.535 4.601 1.00 98.75 77 LEU A CA 1
ATOM 646 C C . LEU A 1 77 ? -11.530 0.013 5.143 1.00 98.75 77 LEU A C 1
ATOM 648 O O . LEU A 1 77 ? -12.473 -0.750 5.372 1.00 98.75 77 LEU A O 1
ATOM 652 N N . VAL A 1 78 ? -11.572 1.321 5.344 1.00 98.62 78 VAL A N 1
ATOM 653 C CA . VAL A 1 78 ? -12.695 1.998 5.986 1.00 98.62 78 VAL A CA 1
ATOM 654 C C . VAL A 1 78 ? -13.061 3.257 5.221 1.00 98.62 78 VAL A C 1
ATOM 656 O O . VAL A 1 78 ? -12.174 3.968 4.750 1.00 98.62 78 VAL A O 1
ATOM 659 N N . TYR A 1 79 ? -14.354 3.532 5.097 1.00 98.38 79 TYR A N 1
ATOM 660 C CA . TYR A 1 79 ? -14.833 4.826 4.642 1.00 98.38 79 TYR A CA 1
ATOM 661 C C . TYR A 1 79 ? -14.997 5.765 5.827 1.00 98.38 79 TYR A C 1
ATOM 663 O O . TYR A 1 79 ? -15.707 5.456 6.789 1.00 98.38 79 TYR A O 1
ATOM 671 N N . ASP A 1 80 ? -14.392 6.940 5.709 1.00 97.69 80 ASP A N 1
ATOM 672 C CA . ASP A 1 80 ? -14.819 8.100 6.470 1.00 97.69 80 ASP A CA 1
ATOM 673 C C . ASP A 1 80 ? -15.943 8.800 5.705 1.00 97.69 80 ASP A C 1
ATOM 675 O O . ASP A 1 80 ? -15.749 9.297 4.595 1.00 97.69 80 ASP A O 1
ATOM 679 N N . ASN A 1 81 ? -17.137 8.795 6.293 1.00 96.44 81 ASN A N 1
ATOM 680 C CA . ASN A 1 81 ? -18.328 9.402 5.707 1.00 96.44 81 ASN A CA 1
ATOM 681 C C . ASN A 1 81 ? -18.397 10.920 5.939 1.00 96.44 81 ASN A C 1
ATOM 683 O O . ASN A 1 81 ? -19.226 11.586 5.322 1.00 96.44 81 ASN A O 1
ATOM 687 N N . ASN A 1 82 ? -17.551 11.469 6.815 1.00 94.94 82 ASN A N 1
ATOM 688 C CA . ASN A 1 82 ? -17.503 12.896 7.121 1.00 94.94 82 ASN A CA 1
ATOM 689 C C . ASN A 1 82 ? -16.049 13.364 7.348 1.00 94.94 82 ASN A C 1
ATOM 691 O O . ASN A 1 82 ? -15.707 13.784 8.463 1.00 94.94 82 ASN A O 1
ATOM 695 N N . PRO A 1 83 ? -15.188 13.287 6.313 1.00 94.75 83 PRO A N 1
ATOM 696 C CA . PRO A 1 83 ? -13.772 13.595 6.447 1.00 94.75 83 PRO A CA 1
ATOM 697 C C . PRO A 1 83 ? -13.556 15.047 6.881 1.00 94.75 83 PRO A C 1
ATOM 699 O O . PRO A 1 83 ? -14.136 15.978 6.324 1.00 94.75 83 PRO A O 1
ATOM 702 N N . GLN A 1 84 ? -12.702 15.234 7.886 1.00 95.00 84 GLN A N 1
ATOM 703 C CA . GLN A 1 84 ? -12.276 16.548 8.371 1.00 95.00 84 GLN A CA 1
ATOM 704 C C . GLN A 1 84 ? -10.809 16.744 8.022 1.00 95.00 84 GLN A C 1
ATOM 706 O O . GLN A 1 84 ? -10.003 15.859 8.294 1.00 95.00 84 GLN A O 1
ATOM 711 N N . TYR A 1 85 ? -10.449 17.882 7.434 1.00 94.94 85 TYR A N 1
ATOM 712 C CA . TYR A 1 85 ? -9.098 18.102 6.924 1.00 94.94 85 TYR A CA 1
ATOM 713 C C . TYR A 1 85 ? -8.306 19.111 7.755 1.00 94.94 85 TYR A C 1
ATOM 715 O O . TYR A 1 85 ? -8.776 20.212 8.026 1.00 94.94 85 TYR A O 1
ATOM 723 N N . ALA A 1 86 ? -7.072 18.740 8.091 1.00 94.19 86 ALA A N 1
ATOM 724 C CA . ALA A 1 86 ? -6.055 19.614 8.668 1.00 94.19 86 ALA A CA 1
ATOM 725 C C . ALA A 1 86 ? -4.706 19.303 8.002 1.00 94.19 86 ALA A C 1
ATOM 727 O O . ALA A 1 86 ? -4.335 18.135 7.873 1.00 94.19 86 ALA A O 1
ATOM 728 N N . ASP A 1 87 ? -4.004 20.330 7.517 1.00 93.06 87 ASP A N 1
ATOM 729 C CA . ASP A 1 87 ? -2.703 20.213 6.833 1.00 93.06 87 ASP A CA 1
ATOM 730 C C . ASP A 1 87 ? -2.672 19.174 5.693 1.00 93.06 87 ASP A C 1
ATOM 732 O O . ASP A 1 87 ? -1.714 18.418 5.518 1.00 93.06 87 ASP A O 1
ATOM 736 N N . GLY A 1 88 ? -3.762 19.103 4.919 1.00 92.88 88 GLY A N 1
ATOM 737 C CA . GLY A 1 88 ? -3.903 18.165 3.799 1.00 92.88 88 GLY A CA 1
ATOM 738 C C . GLY A 1 88 ? -4.097 16.699 4.208 1.00 92.88 88 GLY A C 1
ATOM 739 O O . GLY A 1 88 ? -3.978 15.808 3.365 1.00 92.88 88 GLY A O 1
ATOM 740 N N . LYS A 1 89 ? -4.391 16.431 5.485 1.00 96.31 89 LYS A N 1
ATOM 741 C CA . LYS A 1 89 ? -4.641 15.093 6.034 1.00 96.31 89 LYS A CA 1
ATOM 742 C C . LYS A 1 89 ? -6.037 14.992 6.615 1.00 96.31 89 LYS A C 1
ATOM 744 O O . LYS A 1 89 ? -6.559 15.973 7.141 1.00 96.31 89 LYS A O 1
ATOM 749 N N . ASN A 1 90 ? -6.601 13.790 6.596 1.00 97.31 90 ASN A N 1
ATOM 750 C CA . ASN A 1 90 ? -7.851 13.531 7.295 1.00 97.31 90 ASN A CA 1
ATOM 751 C C . ASN A 1 90 ? -7.597 13.402 8.808 1.00 97.31 90 ASN A C 1
ATOM 753 O O . ASN A 1 90 ? -6.985 12.441 9.282 1.00 97.31 90 ASN A O 1
ATOM 757 N N . ALA A 1 91 ? -8.087 14.378 9.569 1.00 97.38 91 ALA A N 1
ATOM 758 C CA . ALA A 1 91 ? -7.929 14.493 11.011 1.00 97.38 91 ALA A CA 1
ATOM 759 C C . ALA A 1 91 ? -8.549 13.312 11.778 1.00 97.38 91 ALA A C 1
ATOM 761 O O . ALA A 1 91 ? -7.955 12.859 12.757 1.00 97.38 91 ALA A O 1
ATOM 762 N N . ASN A 1 92 ? -9.676 12.752 11.319 1.00 97.81 92 ASN A N 1
ATOM 763 C CA . ASN A 1 92 ? -10.307 11.585 11.951 1.00 97.81 92 ASN A CA 1
ATOM 764 C C . ASN A 1 92 ? -9.395 10.353 11.862 1.00 97.81 92 ASN A C 1
ATOM 766 O O . ASN A 1 92 ? -9.240 9.599 12.832 1.00 97.81 92 ASN A O 1
ATOM 770 N N . ILE A 1 93 ? -8.753 10.171 10.705 1.00 98.19 93 ILE A N 1
ATOM 771 C CA . ILE A 1 93 ? -7.825 9.068 10.440 1.00 98.19 93 ILE A CA 1
ATOM 772 C C . ILE A 1 93 ? -6.527 9.252 11.223 1.00 98.19 93 ILE A C 1
ATOM 774 O O . ILE A 1 93 ? -6.077 8.323 11.898 1.00 98.19 93 ILE A O 1
ATOM 778 N N . VAL A 1 94 ? -5.952 10.459 11.200 1.00 97.75 94 VAL A N 1
ATOM 779 C CA . VAL A 1 94 ? -4.729 10.789 11.948 1.00 97.75 94 VAL A CA 1
ATOM 780 C C . VAL A 1 94 ? -4.937 10.588 13.448 1.00 97.75 94 VAL A C 1
ATOM 782 O O . VAL A 1 94 ? -4.112 9.925 14.083 1.00 97.75 94 VAL A O 1
ATOM 785 N N . LYS A 1 95 ? -6.051 11.084 14.000 1.00 97.88 95 LYS A N 1
ATOM 786 C CA . LYS A 1 95 ? -6.402 10.895 15.410 1.00 97.88 95 LYS A CA 1
ATOM 787 C C . LYS A 1 95 ? -6.554 9.413 15.745 1.00 97.88 95 LYS A C 1
ATOM 789 O O . LYS A 1 95 ? -5.910 8.934 16.671 1.00 97.88 95 LYS A O 1
ATOM 794 N N . SER A 1 96 ? -7.335 8.662 14.967 1.00 98.44 96 SER A N 1
ATOM 795 C CA . SER A 1 96 ? -7.548 7.228 15.224 1.00 98.44 96 SER A CA 1
ATOM 796 C C . SER A 1 96 ? -6.238 6.437 15.152 1.00 98.44 96 SER A C 1
ATOM 798 O O . SER A 1 96 ? -5.974 5.594 16.002 1.00 98.44 96 SER A O 1
ATOM 800 N N . LYS A 1 97 ? -5.348 6.763 14.204 1.00 98.19 97 LYS A N 1
ATOM 801 C CA . LYS A 1 97 ? -3.999 6.180 14.135 1.00 98.19 97 LYS A CA 1
ATOM 802 C C . LYS A 1 97 ? -3.195 6.438 15.414 1.00 98.19 97 LYS A C 1
ATOM 804 O O . LYS A 1 97 ? -2.494 5.537 15.870 1.00 98.19 97 LYS A O 1
ATOM 809 N N . GLN A 1 98 ? -3.252 7.648 15.970 1.00 97.69 98 GLN A N 1
ATOM 810 C CA . GLN A 1 98 ? -2.569 7.985 17.223 1.00 97.69 98 GLN A CA 1
ATOM 811 C C . GLN A 1 98 ? -3.184 7.249 18.417 1.00 97.69 98 GLN A C 1
ATOM 813 O O . GLN A 1 98 ? -2.436 6.620 19.164 1.00 97.69 98 GLN A O 1
ATOM 818 N N . ASP A 1 99 ? -4.516 7.251 18.538 1.00 98.06 99 ASP A N 1
ATOM 819 C CA . ASP A 1 99 ? -5.251 6.519 19.576 1.00 98.06 99 ASP A CA 1
ATOM 820 C C . ASP A 1 99 ? -4.833 5.033 19.569 1.00 98.06 99 ASP A C 1
ATOM 822 O O . ASP A 1 99 ? -4.459 4.469 20.596 1.00 98.06 99 ASP A O 1
ATOM 826 N N . TYR A 1 100 ? -4.791 4.394 18.395 1.00 98.38 100 TYR A N 1
ATOM 827 C CA . TYR A 1 100 ? -4.432 2.976 18.280 1.00 98.38 100 TYR A CA 1
ATOM 828 C C . TYR A 1 100 ? -2.958 2.691 18.557 1.00 98.38 100 TYR A C 1
ATOM 830 O O . TYR A 1 100 ? -2.640 1.635 19.097 1.00 98.38 100 TYR A O 1
ATOM 838 N N . ARG A 1 101 ? -2.050 3.625 18.246 1.00 97.06 101 ARG A N 1
ATOM 839 C CA . ARG A 1 101 ? -0.648 3.507 18.674 1.00 97.06 101 ARG A CA 1
ATOM 840 C C . ARG A 1 101 ? -0.522 3.573 20.189 1.00 97.06 101 ARG A C 1
ATOM 842 O O . ARG A 1 101 ? 0.275 2.832 20.749 1.00 97.06 101 ARG A O 1
ATOM 849 N N . GLN A 1 102 ? -1.302 4.420 20.860 1.00 96.88 102 GLN A N 1
ATOM 850 C CA . GLN A 1 102 ? -1.318 4.460 22.323 1.00 96.88 102 GLN A CA 1
ATOM 851 C C . GLN A 1 102 ? -1.871 3.155 22.909 1.00 96.88 102 GLN A C 1
ATOM 853 O O . GLN A 1 102 ? -1.250 2.600 23.813 1.00 96.88 102 GLN A O 1
ATOM 858 N N . LEU A 1 103 ? -2.956 2.609 22.343 1.00 95.75 103 LEU A N 1
ATOM 859 C CA . LEU A 1 103 ? -3.520 1.320 22.772 1.00 95.75 103 LEU A CA 1
ATOM 860 C C . LEU A 1 103 ? -2.513 0.168 22.691 1.00 95.75 103 LEU A C 1
ATOM 862 O O . LEU A 1 103 ? -2.544 -0.731 23.523 1.00 95.75 103 LEU A O 1
ATOM 866 N N . THR A 1 104 ? -1.597 0.190 21.722 1.00 95.19 104 THR A N 1
ATOM 867 C CA . THR A 1 104 ? -0.556 -0.838 21.589 1.00 95.19 104 THR A CA 1
ATOM 868 C C . THR A 1 104 ? 0.670 -0.601 22.482 1.00 95.19 104 THR A C 1
ATOM 870 O O . THR A 1 104 ? 1.686 -1.263 22.292 1.00 95.19 104 THR A O 1
ATOM 873 N N . GLY A 1 105 ? 0.612 0.338 23.436 1.00 91.88 105 GLY A N 1
ATOM 874 C CA . GLY A 1 105 ? 1.742 0.699 24.303 1.00 91.88 105 GLY A CA 1
ATOM 875 C C . GLY A 1 105 ? 2.735 1.678 23.663 1.00 91.88 105 GLY A C 1
ATOM 876 O O . GLY A 1 105 ? 3.878 1.784 24.101 1.00 91.88 105 GLY A O 1
ATOM 877 N N . GLY A 1 106 ? 2.316 2.394 22.616 1.00 88.44 106 GLY A N 1
ATOM 878 C CA . GLY A 1 106 ? 3.141 3.317 21.840 1.00 88.44 106 GLY A CA 1
ATOM 879 C C . GLY A 1 106 ? 3.731 2.701 20.566 1.00 88.44 106 GLY A C 1
ATOM 880 O O . GLY A 1 106 ? 3.252 1.699 20.030 1.00 88.44 106 GLY A O 1
ATOM 881 N N . GLY A 1 107 ? 4.780 3.345 20.048 1.00 86.19 107 GLY A N 1
ATOM 882 C CA . GLY A 1 107 ? 5.505 2.880 18.866 1.00 86.19 107 GLY A CA 1
ATOM 883 C C . GLY A 1 107 ? 4.733 3.027 17.549 1.00 86.19 107 GLY A C 1
ATOM 884 O O . GLY A 1 107 ? 3.883 3.900 17.372 1.00 86.19 107 GLY A O 1
ATOM 885 N N . ASN A 1 108 ? 5.079 2.186 16.577 1.00 89.62 108 ASN A N 1
ATOM 886 C CA . ASN A 1 108 ? 4.572 2.223 15.207 1.00 89.62 108 ASN A CA 1
ATOM 887 C C . ASN A 1 108 ? 3.976 0.877 14.758 1.00 89.62 108 ASN A C 1
ATOM 889 O O . ASN A 1 108 ? 4.137 0.494 13.592 1.00 89.62 108 ASN A O 1
ATOM 893 N N . LEU A 1 109 ? 3.301 0.185 15.682 1.00 96.06 109 LEU A N 1
ATOM 894 C CA . LEU A 1 109 ? 2.593 -1.085 15.459 1.00 96.06 109 LEU A CA 1
ATOM 895 C C . LEU A 1 109 ? 1.304 -0.924 14.644 1.00 96.06 109 LEU A C 1
ATOM 897 O O . LEU A 1 109 ? 0.828 -1.885 14.041 1.00 96.06 109 LEU A O 1
ATOM 901 N N . VAL A 1 110 ? 0.792 0.306 14.564 1.00 97.69 110 VAL A N 1
ATOM 902 C CA . VAL A 1 110 ? -0.325 0.684 13.698 1.00 97.69 110 VAL A CA 1
ATOM 903 C C . VAL A 1 110 ? 0.122 1.744 12.689 1.00 97.69 110 VAL A C 1
ATOM 905 O O . VAL A 1 110 ? 0.750 2.759 13.030 1.00 97.69 110 VAL A O 1
ATOM 908 N N . HIS A 1 111 ? -0.194 1.498 11.420 1.00 97.62 111 HIS A N 1
ATOM 909 C CA . HIS A 1 111 ? -0.050 2.443 10.310 1.00 97.62 111 HIS A CA 1
ATOM 910 C C . HIS A 1 111 ? -1.430 2.819 9.777 1.00 97.62 111 HIS A C 1
ATOM 912 O O . HIS A 1 111 ? -2.341 2.001 9.814 1.00 97.62 111 HIS A O 1
ATOM 918 N N . ALA A 1 112 ? -1.577 4.037 9.270 1.00 98.25 112 ALA A N 1
ATOM 919 C CA . ALA A 1 112 ? -2.734 4.424 8.478 1.00 98.25 112 ALA A CA 1
ATOM 920 C C . ALA A 1 112 ? -2.300 5.430 7.414 1.00 98.25 112 ALA A C 1
ATOM 922 O O . ALA A 1 112 ? -1.386 6.220 7.673 1.00 98.25 112 ALA A O 1
ATOM 923 N N . SER A 1 113 ? -2.955 5.387 6.258 1.00 97.88 113 SER A N 1
ATOM 924 C CA . SER A 1 113 ? -2.815 6.395 5.205 1.00 97.88 113 SER A CA 1
ATOM 925 C C . SER A 1 113 ? -3.392 7.732 5.671 1.00 97.88 113 SER A C 1
ATOM 927 O O . SER A 1 113 ? -4.523 7.764 6.148 1.00 97.88 113 SER A O 1
ATOM 929 N N . ASP A 1 114 ? -2.665 8.832 5.495 1.00 94.81 114 ASP A N 1
ATOM 930 C CA . ASP A 1 114 ? -3.077 10.160 5.970 1.00 94.81 114 ASP A CA 1
ATOM 931 C C . ASP A 1 114 ? -4.017 10.893 4.998 1.00 94.81 114 ASP A C 1
ATOM 933 O O . ASP A 1 114 ? -4.754 11.795 5.402 1.00 94.81 114 ASP A O 1
ATOM 937 N N . ASN A 1 115 ? -3.984 10.535 3.713 1.00 96.12 115 ASN A N 1
ATOM 938 C CA . ASN A 1 115 ? -4.758 11.169 2.644 1.00 96.12 115 ASN A CA 1
ATOM 939 C C . ASN A 1 115 ? -5.071 10.167 1.507 1.00 96.12 115 ASN A C 1
ATOM 941 O O . ASN A 1 115 ? -4.431 9.111 1.429 1.00 96.12 115 ASN A O 1
ATOM 945 N N . PRO A 1 116 ? -6.003 10.491 0.586 1.00 95.69 116 PRO A N 1
ATOM 946 C CA . PRO A 1 116 ? -6.395 9.586 -0.502 1.00 95.69 116 PRO A CA 1
ATOM 947 C C . PRO A 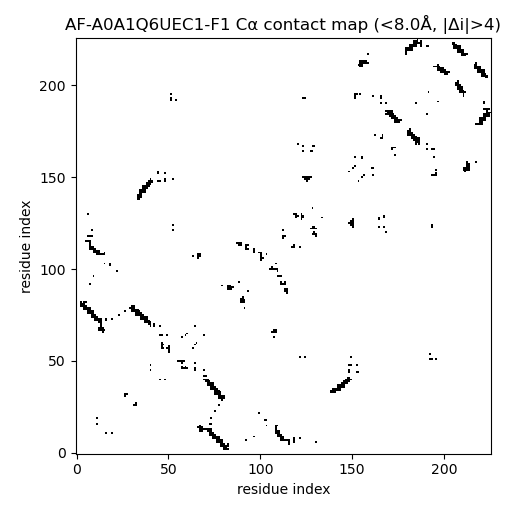1 116 ? -5.259 9.170 -1.454 1.00 95.69 116 PRO A C 1
ATOM 949 O O . PRO A 1 116 ? -5.312 8.090 -2.057 1.00 95.69 116 PRO A O 1
ATOM 952 N N . ALA A 1 117 ? -4.226 10.006 -1.610 1.00 95.44 117 ALA A N 1
ATOM 953 C CA . ALA A 1 117 ? -3.066 9.675 -2.435 1.00 95.44 117 ALA A CA 1
ATOM 954 C C . ALA A 1 117 ? -2.212 8.580 -1.774 1.00 95.44 117 ALA A C 1
ATOM 956 O O . ALA A 1 117 ? -1.872 7.595 -2.432 1.00 95.44 117 ALA A O 1
ATOM 957 N N . GLU A 1 118 ? -1.943 8.695 -0.469 1.00 97.12 118 GLU A N 1
ATOM 958 C CA . GLU A 1 118 ? -1.255 7.656 0.304 1.00 97.12 118 GLU A CA 1
ATOM 959 C C . GLU A 1 118 ? -2.087 6.369 0.384 1.00 97.12 118 GLU A C 1
ATOM 961 O O . GLU A 1 118 ? -1.520 5.282 0.262 1.00 97.12 118 GLU A O 1
ATOM 966 N N . THR A 1 119 ? -3.422 6.461 0.498 1.00 98.12 119 THR A N 1
ATOM 967 C CA . THR A 1 119 ? -4.299 5.278 0.432 1.00 98.12 119 THR A CA 1
ATOM 968 C C . THR A 1 119 ? -4.058 4.510 -0.865 1.00 98.12 119 THR A C 1
ATOM 970 O O . THR A 1 119 ? -3.742 3.321 -0.831 1.00 98.12 119 THR A O 1
ATOM 973 N N . ASN A 1 120 ? -4.162 5.178 -2.020 1.00 97.31 120 ASN A N 1
ATOM 974 C CA . ASN A 1 120 ? -3.946 4.530 -3.315 1.00 97.31 120 ASN A CA 1
ATOM 975 C C . ASN A 1 120 ? -2.531 3.968 -3.446 1.00 97.31 120 ASN A C 1
ATOM 977 O O . ASN A 1 120 ? -2.362 2.854 -3.932 1.00 97.31 120 ASN A O 1
ATOM 981 N N . GLU A 1 121 ? -1.518 4.698 -2.988 1.00 97.31 121 GLU A N 1
ATOM 982 C CA . GLU A 1 121 ? -0.145 4.210 -2.992 1.00 97.31 121 GLU A CA 1
ATOM 983 C C . GLU A 1 121 ? 0.001 2.908 -2.189 1.00 97.31 121 GLU A C 1
ATOM 985 O O . GLU A 1 121 ? 0.529 1.916 -2.697 1.00 97.31 121 GLU A O 1
ATOM 990 N N . ASN A 1 122 ? -0.489 2.888 -0.947 1.00 98.44 122 ASN A N 1
ATOM 991 C CA . ASN A 1 122 ? -0.418 1.719 -0.072 1.00 98.44 122 ASN A CA 1
ATOM 992 C C . ASN A 1 122 ? -1.137 0.513 -0.701 1.00 98.44 122 ASN A C 1
ATOM 994 O O . ASN A 1 122 ? -0.596 -0.596 -0.697 1.00 98.44 122 ASN A O 1
ATOM 998 N N . LEU A 1 123 ? -2.315 0.730 -1.296 1.00 98.56 123 LEU A N 1
ATOM 999 C CA . LEU A 1 123 ? -3.077 -0.305 -2.002 1.00 98.56 123 LEU A CA 1
ATOM 1000 C C . LEU A 1 123 ? -2.365 -0.815 -3.262 1.00 98.56 123 LEU A C 1
ATOM 1002 O O . LEU A 1 123 ? -2.393 -2.018 -3.535 1.00 98.56 123 LEU A O 1
ATOM 1006 N N . LEU A 1 124 ? -1.677 0.055 -4.007 1.00 97.94 124 LEU A N 1
ATOM 1007 C CA . LEU A 1 124 ? -0.884 -0.356 -5.164 1.00 97.94 124 LEU A CA 1
ATOM 1008 C C . LEU A 1 124 ? 0.268 -1.270 -4.749 1.00 97.94 124 LEU A C 1
ATOM 1010 O O . LEU A 1 124 ? 0.463 -2.301 -5.385 1.00 97.94 124 LEU A O 1
ATOM 1014 N N . PHE A 1 125 ? 0.987 -0.958 -3.668 1.00 98.25 125 PHE A N 1
ATOM 1015 C CA . PHE A 1 125 ? 2.049 -1.839 -3.169 1.00 98.25 125 PHE A CA 1
ATOM 1016 C C . PHE A 1 125 ? 1.504 -3.175 -2.659 1.00 98.25 125 PHE A C 1
ATOM 1018 O O . PHE A 1 125 ? 2.002 -4.231 -3.054 1.00 98.25 125 PHE A O 1
ATOM 1025 N N . LEU A 1 126 ? 0.496 -3.135 -1.785 1.00 98.25 126 LEU A N 1
ATOM 1026 C CA . LEU A 1 126 ? -0.043 -4.334 -1.140 1.00 98.25 126 LEU A CA 1
ATOM 1027 C C . LEU A 1 126 ? -0.765 -5.241 -2.134 1.00 98.25 126 LEU A C 1
ATOM 1029 O O . LEU A 1 126 ? -0.642 -6.463 -2.066 1.00 98.25 126 LEU A O 1
ATOM 1033 N N . PHE A 1 127 ? -1.531 -4.646 -3.051 1.00 97.69 127 PHE A N 1
ATOM 1034 C CA . PHE A 1 127 ? -2.504 -5.385 -3.842 1.00 97.69 127 PHE A CA 1
ATOM 1035 C C . PHE A 1 127 ? -2.388 -5.194 -5.354 1.00 97.69 127 PHE A C 1
ATOM 1037 O O . PHE A 1 127 ? -2.985 -5.984 -6.086 1.00 97.69 127 PHE A O 1
ATOM 1044 N N . GLY A 1 128 ? -1.625 -4.212 -5.838 1.00 97.38 128 GLY A N 1
ATOM 1045 C CA . GLY A 1 128 ? -1.618 -3.830 -7.255 1.00 97.38 128 GLY A CA 1
ATOM 1046 C C . GLY A 1 128 ? -2.939 -3.207 -7.703 1.00 97.38 128 GLY A C 1
ATOM 1047 O O . GLY A 1 128 ? -3.264 -3.245 -8.889 1.00 97.38 128 GLY A O 1
ATOM 1048 N N . LYS A 1 129 ? -3.732 -2.686 -6.760 1.00 97.69 129 LYS A N 1
ATOM 1049 C CA . LYS A 1 129 ? -5.087 -2.172 -6.982 1.00 97.69 129 LYS A CA 1
ATOM 1050 C C . LYS A 1 129 ? -5.205 -0.734 -6.493 1.00 97.69 129 LYS A C 1
ATOM 1052 O O . LYS A 1 129 ? -4.556 -0.356 -5.523 1.00 97.69 129 LYS A O 1
ATOM 1057 N N . THR A 1 130 ? -6.031 0.051 -7.171 1.00 97.94 130 THR A N 1
ATOM 1058 C CA . THR A 1 130 ? -6.461 1.375 -6.702 1.00 97.94 130 THR A CA 1
ATOM 1059 C C . THR A 1 130 ? -7.685 1.257 -5.794 1.00 97.94 130 THR A C 1
ATOM 1061 O O . THR A 1 130 ? -8.299 0.192 -5.704 1.00 97.94 130 THR A O 1
ATOM 1064 N N . VAL A 1 131 ? -8.077 2.363 -5.155 1.00 97.50 131 VAL A N 1
ATOM 1065 C CA . VAL A 1 131 ? -9.383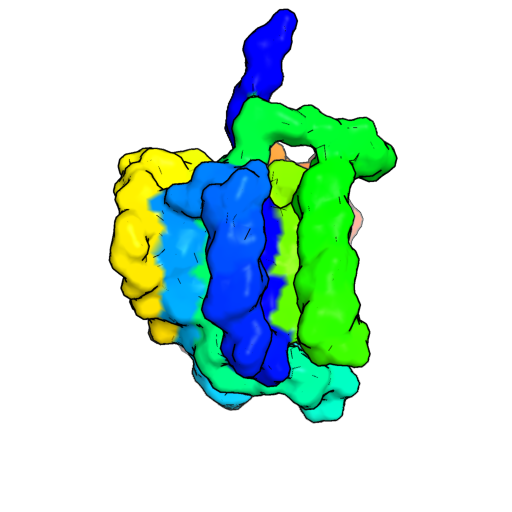 2.476 -4.484 1.00 97.50 131 VAL A CA 1
ATOM 1066 C C . VAL A 1 131 ? -10.503 2.099 -5.457 1.00 97.50 131 VAL A C 1
ATOM 1068 O O . VAL A 1 131 ? -11.289 1.212 -5.151 1.00 97.50 131 VAL A O 1
ATOM 1071 N N . LYS A 1 132 ? -10.498 2.668 -6.671 1.00 96.81 132 LYS A N 1
ATOM 1072 C CA . LYS A 1 132 ? -11.512 2.400 -7.702 1.00 96.81 132 LYS A CA 1
ATOM 1073 C C . LYS A 1 132 ? -11.613 0.916 -8.067 1.00 96.81 132 LYS A C 1
ATOM 1075 O O . LYS A 1 132 ? -12.720 0.401 -8.176 1.00 96.81 132 LY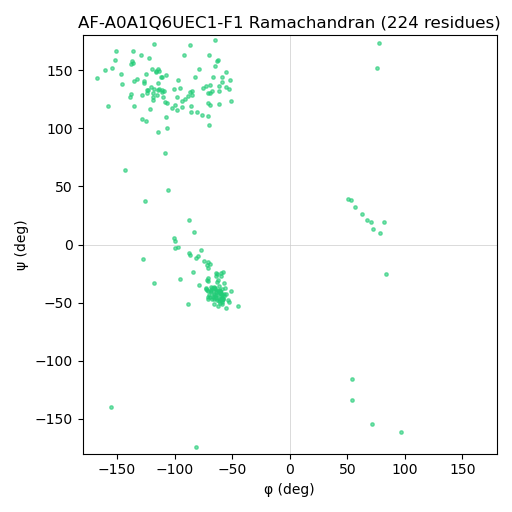S A O 1
ATOM 1080 N N . ASP A 1 133 ? -10.478 0.233 -8.237 1.00 97.88 133 ASP A N 1
ATOM 1081 C CA . ASP A 1 133 ? -10.467 -1.207 -8.540 1.00 97.88 133 ASP A CA 1
ATOM 1082 C C . ASP A 1 133 ? -11.170 -2.001 -7.425 1.00 97.88 133 ASP A C 1
ATOM 1084 O O . ASP A 1 133 ? -11.965 -2.896 -7.691 1.00 97.88 133 ASP A O 1
ATOM 1088 N N . LEU A 1 134 ? -10.903 -1.660 -6.160 1.00 97.62 134 LEU A N 1
ATOM 1089 C CA . LEU A 1 134 ? -11.506 -2.345 -5.016 1.00 97.62 134 LEU A CA 1
ATOM 1090 C C . LEU A 1 134 ? -12.987 -2.005 -4.843 1.00 97.62 134 LEU A C 1
ATOM 1092 O O . LEU A 1 134 ? -13.764 -2.897 -4.518 1.00 97.62 134 LEU A O 1
ATOM 1096 N N . GLU A 1 135 ? -13.383 -0.754 -5.078 1.00 96.94 135 GLU A N 1
ATOM 1097 C CA . GLU A 1 135 ? -14.785 -0.321 -5.063 1.00 96.94 135 GLU A CA 1
ATOM 1098 C C . GLU A 1 135 ? -15.620 -1.060 -6.109 1.00 96.94 135 GLU A C 1
ATOM 1100 O O . GLU A 1 135 ? -16.727 -1.501 -5.805 1.00 96.94 135 GLU A O 1
ATOM 1105 N N . GLN A 1 136 ? -15.068 -1.273 -7.307 1.00 97.50 136 GLN A N 1
ATOM 1106 C CA . GLN A 1 136 ? -15.703 -2.076 -8.357 1.00 97.50 136 GLN A CA 1
ATOM 1107 C C . GLN A 1 136 ? -15.899 -3.539 -7.947 1.00 97.50 136 GLN A C 1
ATOM 1109 O O . GLN A 1 136 ? -16.859 -4.174 -8.372 1.00 97.50 136 GLN A O 1
ATOM 1114 N N . GLU A 1 137 ? -15.021 -4.078 -7.101 1.00 96.88 137 GLU A N 1
ATOM 1115 C CA . GLU A 1 137 ? -15.180 -5.424 -6.549 1.00 96.88 137 GLU A CA 1
ATOM 1116 C C . GLU A 1 137 ? -16.179 -5.487 -5.375 1.00 96.88 137 GLU A C 1
ATOM 1118 O O . GLU A 1 137 ? -16.494 -6.586 -4.916 1.00 96.88 137 GLU A O 1
ATOM 1123 N N . GLY A 1 138 ? -16.638 -4.345 -4.850 1.00 95.69 138 GLY A N 1
ATOM 1124 C CA . GLY A 1 138 ? -17.630 -4.240 -3.773 1.00 95.69 138 GLY A CA 1
ATOM 1125 C C . GLY A 1 138 ? -17.102 -4.511 -2.353 1.00 95.69 138 GLY A C 1
ATOM 1126 O O . GLY A 1 138 ? -15.953 -4.909 -2.169 1.00 95.69 138 GLY A O 1
ATOM 1127 N N . PRO A 1 139 ? -17.904 -4.304 -1.299 1.00 96.12 139 PRO A N 1
ATOM 1128 C CA . PRO A 1 139 ? -17.507 -4.619 0.076 1.00 96.12 139 PRO A CA 1
ATOM 1129 C C . PRO A 1 139 ? -17.420 -6.136 0.315 1.00 96.12 139 PRO A C 1
ATOM 1131 O O . PRO A 1 139 ? -17.965 -6.933 -0.447 1.00 96.12 139 PRO A O 1
ATOM 1134 N N . ARG A 1 140 ? -16.743 -6.554 1.392 1.00 94.00 140 ARG A N 1
ATOM 1135 C CA . ARG A 1 140 ? -16.748 -7.954 1.861 1.00 94.00 140 ARG A CA 1
ATOM 1136 C C . ARG A 1 140 ? -16.848 -8.012 3.381 1.00 94.00 140 ARG A C 1
ATOM 1138 O O . ARG A 1 140 ? -16.038 -7.396 4.070 1.00 94.00 140 ARG A O 1
ATOM 1145 N N . ALA A 1 141 ? -17.819 -8.776 3.881 1.00 89.50 141 ALA A N 1
ATOM 1146 C CA . ALA A 1 141 ? -18.016 -8.984 5.317 1.00 89.50 141 ALA A CA 1
ATOM 1147 C C . ALA A 1 141 ? -16.935 -9.895 5.924 1.00 89.50 141 ALA A C 1
ATOM 1149 O O . ALA A 1 141 ? -16.479 -9.670 7.045 1.00 89.50 141 ALA A O 1
ATOM 1150 N N . GLU A 1 142 ? -16.512 -10.909 5.168 1.00 93.88 142 GLU A N 1
ATOM 1151 C CA . GLU A 1 142 ? -15.484 -11.857 5.584 1.00 93.88 142 GLU A CA 1
ATOM 1152 C C . GLU A 1 142 ? -14.069 -11.290 5.440 1.00 93.88 142 GLU A C 1
ATOM 1154 O O . GLU A 1 142 ? -13.768 -10.480 4.554 1.00 93.88 142 GLU A O 1
ATOM 1159 N N . ILE A 1 143 ? -13.168 -11.774 6.297 1.00 96.50 143 ILE A N 1
ATOM 1160 C CA . ILE A 1 143 ? -11.746 -11.441 6.224 1.00 96.50 143 ILE A CA 1
ATOM 1161 C C . ILE A 1 143 ? -11.133 -12.133 5.005 1.00 96.50 143 ILE A C 1
ATOM 1163 O O . ILE A 1 143 ? -11.120 -13.357 4.903 1.00 96.50 143 ILE A O 1
ATOM 1167 N N . CYS A 1 144 ? -10.556 -11.347 4.101 1.00 97.19 144 CYS A N 1
ATOM 1168 C CA . CYS A 1 144 ? -9.885 -11.853 2.909 1.00 97.19 144 CYS A CA 1
ATOM 1169 C C . CYS A 1 144 ? -8.427 -12.213 3.214 1.00 97.19 144 CYS A C 1
ATOM 1171 O O . CYS A 1 144 ? -7.632 -11.341 3.564 1.00 97.19 144 CYS A O 1
ATOM 1173 N N . VAL A 1 145 ? -8.047 -13.478 3.044 1.00 98.12 145 VAL A N 1
ATOM 1174 C CA . VAL A 1 145 ? -6.662 -13.923 3.258 1.00 98.12 145 VAL A CA 1
ATOM 1175 C C . VAL A 1 145 ? -5.832 -13.700 1.992 1.00 98.12 145 VAL A C 1
ATOM 1177 O O . VAL A 1 145 ? -6.206 -14.134 0.905 1.00 98.12 145 VAL A O 1
ATOM 1180 N N . VAL A 1 146 ? -4.685 -13.035 2.129 1.00 97.94 146 VAL A N 1
ATOM 1181 C CA . VAL A 1 146 ? -3.754 -12.719 1.039 1.00 97.94 146 VAL A CA 1
ATOM 1182 C C . VAL A 1 146 ? -2.353 -13.184 1.428 1.00 97.94 146 VAL A C 1
ATOM 1184 O O . VAL A 1 146 ? -1.696 -12.584 2.275 1.00 97.94 146 VAL A O 1
ATOM 1187 N N . ARG A 1 147 ? -1.878 -14.253 0.783 1.00 97.81 147 ARG A N 1
ATOM 1188 C CA . ARG A 1 147 ? -0.546 -14.830 1.019 1.00 97.81 147 ARG A CA 1
ATOM 1189 C C . ARG A 1 147 ? 0.380 -14.543 -0.156 1.00 97.81 147 ARG A C 1
ATOM 1191 O O . ARG A 1 147 ? 0.562 -15.386 -1.028 1.00 97.81 147 ARG A O 1
ATOM 1198 N N . ARG A 1 148 ? 0.905 -13.322 -0.213 1.00 96.62 148 ARG A N 1
ATOM 1199 C CA . ARG A 1 148 ? 1.866 -12.885 -1.235 1.00 96.62 148 ARG A CA 1
ATOM 1200 C C . ARG A 1 148 ? 2.619 -11.653 -0.763 1.00 96.62 148 ARG A C 1
ATOM 1202 O O . ARG A 1 148 ? 2.054 -10.839 -0.037 1.00 96.62 148 ARG A O 1
ATOM 1209 N N . ASP A 1 149 ? 3.854 -11.513 -1.225 1.00 97.88 149 ASP A N 1
ATOM 1210 C CA . ASP A 1 149 ? 4.661 -10.304 -1.054 1.00 97.88 149 ASP A CA 1
ATOM 1211 C C . ASP A 1 149 ? 4.050 -9.097 -1.792 1.00 97.88 149 ASP A C 1
ATOM 1213 O O . ASP A 1 149 ? 3.040 -9.212 -2.498 1.00 97.88 149 ASP A O 1
ATOM 1217 N N . LEU A 1 150 ? 4.667 -7.919 -1.638 1.00 97.69 150 LEU A N 1
ATOM 1218 C CA . LEU A 1 150 ? 4.294 -6.752 -2.440 1.00 97.69 150 LEU A CA 1
ATOM 1219 C C . LEU A 1 150 ? 4.382 -7.081 -3.934 1.00 97.69 150 LEU A C 1
ATOM 1221 O O . LEU A 1 150 ? 5.261 -7.827 -4.363 1.00 97.69 150 LEU A O 1
ATOM 1225 N N . VAL A 1 151 ? 3.529 -6.460 -4.750 1.00 96.38 151 VAL A N 1
ATOM 1226 C CA . VAL A 1 151 ? 3.594 -6.631 -6.214 1.00 96.38 151 VAL A CA 1
ATOM 1227 C C . VAL A 1 151 ? 5.002 -6.346 -6.737 1.00 96.38 151 VAL A C 1
ATOM 1229 O O . VAL A 1 151 ? 5.616 -5.365 -6.324 1.00 96.38 151 VAL A O 1
ATOM 1232 N N . GLY A 1 152 ? 5.548 -7.192 -7.610 1.00 95.25 152 GLY A N 1
ATOM 1233 C CA . GLY A 1 152 ? 6.919 -7.037 -8.116 1.00 95.25 152 GLY A CA 1
ATOM 1234 C C . GLY A 1 152 ? 8.029 -7.328 -7.094 1.00 95.25 152 GLY A C 1
ATOM 1235 O O . GLY A 1 152 ? 9.148 -6.841 -7.264 1.00 95.25 152 GLY A O 1
ATOM 1236 N N . CYS A 1 153 ? 7.726 -8.045 -6.006 1.00 95.12 153 CYS A N 1
ATOM 1237 C CA . CYS A 1 153 ? 8.705 -8.552 -5.046 1.00 95.12 153 CYS A CA 1
ATOM 1238 C C . CYS A 1 153 ? 8.741 -10.096 -5.058 1.00 95.12 153 CYS A C 1
ATOM 1240 O O . CYS A 1 153 ? 7.680 -10.716 -4.987 1.00 95.12 153 CYS A O 1
ATOM 1242 N N . PRO A 1 154 ? 9.931 -10.727 -5.111 1.00 91.19 154 PRO A N 1
ATOM 1243 C CA . PRO A 1 154 ? 11.232 -10.095 -5.358 1.00 91.19 154 PRO A CA 1
ATOM 1244 C C . PRO A 1 154 ? 11.382 -9.621 -6.814 1.00 91.19 154 PRO A C 1
ATOM 1246 O O . PRO A 1 154 ? 12.180 -8.727 -7.087 1.00 91.19 154 PRO A O 1
ATOM 1249 N N . VAL A 1 155 ? 10.578 -10.179 -7.724 1.00 94.88 155 VAL A N 1
ATOM 1250 C CA . VAL A 1 155 ? 10.568 -9.900 -9.166 1.00 94.88 155 VAL A CA 1
ATOM 1251 C C . VAL A 1 155 ? 9.128 -9.757 -9.666 1.00 94.88 155 VAL A C 1
ATOM 1253 O O . VAL A 1 155 ? 8.181 -10.098 -8.957 1.00 94.88 155 VAL A O 1
ATOM 1256 N N . TRP A 1 156 ? 8.948 -9.243 -10.879 1.00 97.06 156 TRP A N 1
ATOM 1257 C CA . TRP A 1 156 ? 7.653 -9.225 -11.562 1.00 97.06 156 TRP A CA 1
ATOM 1258 C C . TRP A 1 156 ? 7.363 -10.559 -12.248 1.00 97.06 156 TRP A C 1
ATOM 1260 O O . TRP A 1 156 ? 8.268 -11.151 -12.840 1.00 97.06 156 TRP A O 1
ATOM 1270 N N . ASP A 1 157 ? 6.096 -10.982 -12.250 1.00 94.19 157 ASP A N 1
ATOM 1271 C CA . ASP A 1 157 ? 5.671 -12.202 -12.953 1.00 94.19 157 ASP A CA 1
ATOM 1272 C C . ASP A 1 157 ? 5.764 -12.018 -14.472 1.00 94.19 157 ASP A C 1
ATOM 1274 O O . ASP A 1 157 ? 6.125 -12.927 -15.215 1.00 94.19 157 ASP A O 1
ATOM 1278 N N . SER A 1 158 ? 5.448 -10.810 -14.946 1.00 96.31 158 SER A N 1
ATOM 1279 C CA . SER A 1 158 ? 5.581 -10.424 -16.347 1.00 96.31 158 SER A CA 1
ATOM 1280 C C . SER A 1 158 ? 5.821 -8.926 -16.496 1.00 96.31 158 SER A C 1
ATOM 1282 O O . SER A 1 158 ? 5.460 -8.119 -15.634 1.00 96.31 158 SER A O 1
ATOM 1284 N N . LEU A 1 159 ? 6.381 -8.531 -17.642 1.00 96.69 159 LEU A N 1
ATOM 1285 C CA . LEU A 1 159 ? 6.514 -7.119 -17.988 1.00 96.69 159 LEU A CA 1
ATOM 1286 C C . LEU A 1 159 ? 5.140 -6.445 -18.065 1.00 96.69 159 LEU A C 1
ATOM 1288 O O . LEU A 1 159 ? 4.977 -5.335 -17.570 1.00 96.69 159 LEU A O 1
ATOM 1292 N N . GLN A 1 160 ? 4.138 -7.133 -18.615 1.00 96.62 160 GLN A N 1
ATOM 1293 C CA . GLN A 1 160 ? 2.780 -6.606 -18.718 1.00 96.62 160 GLN A CA 1
ATOM 1294 C C . GLN A 1 160 ? 2.199 -6.263 -17.339 1.00 96.62 160 GLN A C 1
ATOM 1296 O O . GLN A 1 160 ? 1.717 -5.148 -17.151 1.00 96.62 160 GLN A O 1
ATOM 1301 N N . GLN A 1 161 ? 2.350 -7.150 -16.347 1.00 96.38 161 GLN A N 1
ATOM 1302 C CA . GLN A 1 161 ? 1.931 -6.890 -14.963 1.00 96.38 161 GLN A CA 1
ATOM 1303 C C . GLN A 1 161 ? 2.607 -5.632 -14.387 1.00 96.38 161 GLN A C 1
ATOM 1305 O O . GLN A 1 161 ? 1.942 -4.811 -13.748 1.00 96.38 161 GLN A O 1
ATOM 1310 N N . ALA A 1 162 ? 3.906 -5.443 -14.642 1.00 97.75 162 ALA A N 1
ATOM 1311 C CA . ALA A 1 162 ? 4.649 -4.265 -14.193 1.00 97.75 162 ALA A CA 1
ATOM 1312 C C . ALA A 1 162 ? 4.122 -2.972 -14.838 1.00 97.75 162 ALA A C 1
ATOM 1314 O O . ALA A 1 162 ? 3.882 -1.972 -14.152 1.00 97.75 162 ALA A O 1
ATOM 1315 N N . LEU A 1 163 ? 3.903 -2.999 -16.157 1.00 98.06 163 LEU A N 1
ATOM 1316 C CA . LEU A 1 163 ? 3.410 -1.849 -16.915 1.00 98.06 163 LEU A CA 1
ATOM 1317 C C . LEU A 1 163 ? 1.961 -1.499 -16.552 1.00 98.06 163 LEU A C 1
ATOM 1319 O O . LEU A 1 163 ? 1.637 -0.322 -16.409 1.00 98.06 163 LEU A O 1
ATOM 1323 N N . ASP A 1 164 ? 1.095 -2.489 -16.356 1.00 97.81 164 ASP A N 1
ATOM 1324 C CA . ASP A 1 164 ? -0.289 -2.255 -15.936 1.00 97.81 164 ASP A CA 1
ATOM 1325 C C . ASP A 1 164 ? -0.361 -1.707 -14.518 1.00 97.81 164 ASP A C 1
ATOM 1327 O O . ASP A 1 164 ? -1.143 -0.797 -14.249 1.00 97.81 164 ASP A O 1
ATOM 1331 N N . THR A 1 165 ? 0.510 -2.175 -13.625 1.00 97.69 165 THR A N 1
ATOM 1332 C CA . THR A 1 165 ? 0.575 -1.659 -12.255 1.00 97.69 165 THR A CA 1
ATOM 1333 C C . THR A 1 165 ? 1.043 -0.204 -12.224 1.00 97.69 165 THR A C 1
ATOM 1335 O O . THR A 1 165 ? 0.426 0.622 -11.553 1.00 97.69 165 THR A O 1
ATOM 1338 N N . VAL A 1 166 ? 2.089 0.164 -12.976 1.00 98.00 166 VAL A N 1
ATOM 1339 C CA . VAL A 1 166 ? 2.590 1.552 -12.974 1.00 98.00 166 VAL A CA 1
ATOM 1340 C C . VAL A 1 166 ? 1.642 2.530 -13.680 1.00 98.00 166 VAL A C 1
ATOM 1342 O O . VAL A 1 166 ? 1.572 3.694 -13.288 1.00 98.00 166 VAL A O 1
ATOM 1345 N N . ARG A 1 167 ? 0.854 2.076 -14.669 1.00 98.00 167 ARG A N 1
ATOM 1346 C CA . ARG A 1 167 ? -0.196 2.893 -15.316 1.00 98.00 167 ARG A CA 1
ATOM 1347 C C . ARG A 1 167 ? -1.257 3.389 -14.334 1.00 98.00 167 ARG A C 1
ATOM 1349 O O . ARG A 1 167 ? -1.878 4.412 -14.597 1.00 98.00 167 ARG A O 1
ATOM 1356 N N . LYS A 1 168 ? -1.447 2.694 -13.209 1.00 97.81 168 LYS A N 1
ATOM 1357 C CA . LYS A 1 168 ? -2.412 3.078 -12.169 1.00 97.81 168 LYS A CA 1
ATOM 1358 C C . LYS A 1 168 ? -1.964 4.276 -11.331 1.00 97.81 168 LYS A C 1
ATOM 1360 O O . LYS A 1 168 ? -2.782 4.855 -10.623 1.00 97.81 168 LYS A O 1
ATOM 1365 N N . ILE A 1 169 ? -0.689 4.668 -11.393 1.00 97.31 169 ILE A N 1
ATOM 1366 C CA . ILE A 1 169 ? -0.210 5.866 -10.700 1.00 97.31 169 ILE A CA 1
ATOM 1367 C C . ILE A 1 169 ? -0.809 7.111 -11.381 1.00 97.31 169 ILE A C 1
ATOM 1369 O O . ILE A 1 169 ? -0.650 7.266 -12.597 1.00 97.31 169 ILE A O 1
ATOM 1373 N N . PRO A 1 170 ? -1.411 8.057 -10.634 1.00 94.50 170 PRO A N 1
ATOM 1374 C CA . PRO A 1 170 ? -1.935 9.295 -11.203 1.00 94.50 170 PRO A CA 1
ATOM 1375 C C . PRO A 1 170 ? -0.909 10.040 -12.063 1.00 94.50 170 PRO A C 1
ATOM 1377 O O . PRO A 1 170 ? 0.280 10.103 -11.735 1.00 94.50 170 PRO A O 1
ATOM 1380 N N . PHE A 1 171 ? -1.388 10.622 -13.166 1.00 95.38 171 PHE A N 1
ATOM 1381 C CA . PHE A 1 171 ? -0.571 11.365 -14.133 1.00 95.38 171 PHE A CA 1
ATOM 1382 C C . PHE A 1 171 ? 0.592 10.554 -14.723 1.00 95.38 171 PHE A C 1
ATOM 1384 O O . PHE A 1 171 ? 1.642 11.119 -15.032 1.00 95.38 171 PHE A O 1
ATOM 1391 N N . THR A 1 172 ? 0.410 9.239 -14.885 1.00 97.25 172 THR A N 1
ATOM 1392 C CA . THR A 1 172 ? 1.419 8.347 -15.465 1.00 97.25 172 THR A CA 1
ATOM 1393 C C . THR A 1 172 ? 0.986 7.826 -16.826 1.00 97.25 172 THR A C 1
ATOM 1395 O O . THR A 1 172 ? -0.137 7.366 -17.007 1.00 97.25 172 THR A O 1
ATOM 1398 N N . ARG A 1 173 ? 1.892 7.881 -17.805 1.00 97.31 173 ARG A N 1
ATOM 1399 C CA . ARG A 1 173 ? 1.712 7.278 -19.131 1.00 97.31 173 ARG A CA 1
ATOM 1400 C C . ARG A 1 173 ? 2.894 6.380 -19.447 1.00 97.31 173 ARG A C 1
ATOM 1402 O O . ARG A 1 173 ? 4.036 6.738 -19.170 1.00 97.31 173 ARG A O 1
ATOM 1409 N N . VAL A 1 174 ? 2.609 5.248 -20.076 1.00 97.88 174 VAL A N 1
ATOM 1410 C CA . VAL A 1 174 ? 3.604 4.270 -20.524 1.00 97.88 174 VAL A CA 1
ATOM 1411 C C . VAL A 1 174 ? 3.505 4.155 -22.037 1.00 97.88 174 VAL A C 1
ATOM 1413 O O . VAL A 1 174 ? 2.417 3.908 -22.554 1.00 97.88 174 VAL A O 1
ATOM 1416 N N . LYS A 1 175 ? 4.625 4.310 -22.744 1.00 96.69 175 LYS A N 1
ATOM 1417 C CA . LYS A 1 175 ? 4.706 4.147 -24.203 1.00 96.69 175 LYS A CA 1
ATOM 1418 C C . LYS A 1 175 ? 5.938 3.347 -24.606 1.00 96.69 175 LYS A C 1
ATOM 1420 O O . LYS A 1 175 ? 6.921 3.341 -23.867 1.00 96.69 175 LYS A O 1
ATOM 1425 N N . ALA A 1 176 ? 5.897 2.718 -25.777 1.00 97.12 176 ALA A N 1
ATOM 1426 C CA . ALA A 1 176 ? 7.079 2.099 -26.368 1.00 97.12 176 ALA A CA 1
ATOM 1427 C C . ALA A 1 176 ? 8.188 3.148 -26.573 1.00 97.12 176 ALA A C 1
ATOM 1429 O O . ALA A 1 176 ? 7.920 4.302 -26.923 1.00 97.12 176 ALA A O 1
ATOM 1430 N N . TYR A 1 177 ? 9.433 2.764 -26.303 1.00 94.94 177 TYR A N 1
ATOM 1431 C CA . TYR A 1 177 ? 10.600 3.626 -26.442 1.00 94.94 177 TYR A CA 1
ATOM 1432 C C . TYR A 1 177 ? 11.871 2.792 -26.588 1.00 94.94 177 TYR A C 1
ATOM 1434 O O . TYR A 1 177 ? 12.249 2.056 -25.672 1.00 94.94 177 TYR A O 1
ATOM 1442 N N . LYS A 1 178 ? 12.561 2.951 -27.724 1.00 89.56 178 LYS A N 1
ATOM 1443 C CA . LYS A 1 178 ? 13.697 2.099 -28.111 1.00 89.56 178 LYS A CA 1
ATOM 1444 C C . LYS A 1 178 ? 13.266 0.622 -28.081 1.00 89.56 178 LYS A C 1
ATOM 1446 O O . LYS A 1 178 ? 12.185 0.297 -28.552 1.00 89.56 178 LYS A O 1
ATOM 1451 N N . ASN A 1 179 ? 14.075 -0.250 -27.490 1.00 88.38 179 ASN A N 1
ATOM 1452 C CA . ASN A 1 179 ? 13.780 -1.663 -27.262 1.00 88.38 179 ASN A CA 1
ATOM 1453 C C . ASN A 1 179 ? 13.037 -1.929 -25.932 1.00 88.38 179 ASN A C 1
ATOM 1455 O O . ASN A 1 179 ? 13.129 -3.025 -25.384 1.00 88.38 179 ASN A O 1
ATOM 1459 N N . SER A 1 180 ? 12.369 -0.922 -25.359 1.00 94.50 180 SER A N 1
ATOM 1460 C CA . SER A 1 180 ? 11.617 -1.054 -24.110 1.00 94.50 180 SER A CA 1
ATOM 1461 C C . SER A 1 180 ? 10.495 -0.004 -24.006 1.00 94.50 180 SER A C 1
ATOM 1463 O O . SER A 1 180 ? 9.815 0.285 -24.989 1.00 94.50 180 SER A O 1
ATOM 1465 N N . TYR A 1 181 ? 10.281 0.564 -22.816 1.00 97.44 181 TYR A N 1
ATOM 1466 C CA . TYR A 1 181 ? 9.182 1.446 -22.464 1.00 97.44 181 TYR A CA 1
ATOM 1467 C C . TYR A 1 181 ? 9.676 2.692 -21.735 1.00 97.44 181 TYR A C 1
ATOM 1469 O O . TYR A 1 181 ? 10.576 2.637 -20.892 1.00 97.44 181 TYR A O 1
ATOM 1477 N N . LEU A 1 182 ? 9.033 3.816 -22.042 1.00 96.62 182 LEU A N 1
ATOM 1478 C CA . LEU A 1 182 ? 9.211 5.096 -21.377 1.00 96.62 182 LEU A CA 1
ATOM 1479 C C . LEU A 1 182 ? 7.967 5.439 -20.559 1.00 96.62 182 LEU A C 1
ATOM 1481 O O . LEU A 1 182 ? 6.845 5.459 -21.070 1.00 96.62 182 LEU A O 1
ATOM 1485 N N . ILE A 1 183 ? 8.206 5.736 -19.288 1.00 97.69 183 ILE A N 1
ATOM 1486 C CA . ILE A 1 183 ? 7.221 6.064 -18.269 1.00 97.69 183 ILE A CA 1
ATOM 1487 C C . ILE A 1 183 ? 7.325 7.560 -17.993 1.00 97.69 183 ILE A C 1
ATOM 1489 O O . ILE A 1 183 ? 8.308 8.039 -17.430 1.00 97.69 183 ILE A O 1
ATOM 1493 N N . HIS A 1 184 ? 6.317 8.312 -18.416 1.00 96.50 184 HIS A N 1
ATOM 1494 C CA . HIS A 1 184 ? 6.170 9.724 -18.080 1.00 96.50 184 HIS A CA 1
ATOM 1495 C C . HIS A 1 184 ? 5.290 9.829 -16.843 1.00 96.50 184 HIS A C 1
ATOM 1497 O O . HIS A 1 184 ? 4.137 9.413 -16.909 1.00 96.50 184 HIS A O 1
ATOM 1503 N N . SER A 1 185 ? 5.803 10.370 -15.739 1.00 96.06 185 SER A N 1
ATOM 1504 C CA . SER A 1 185 ? 5.017 10.517 -14.512 1.00 96.06 185 SER A CA 1
ATOM 1505 C C . SER A 1 185 ? 5.386 11.780 -13.745 1.00 96.06 185 SER A C 1
ATOM 1507 O O . SER A 1 185 ? 6.569 12.085 -13.584 1.00 96.06 185 SER A O 1
ATOM 1509 N N . ARG A 1 186 ? 4.381 12.493 -13.221 1.00 95.56 186 ARG A N 1
ATOM 1510 C CA . ARG A 1 186 ? 4.605 13.525 -12.186 1.00 95.56 186 ARG A CA 1
ATOM 1511 C C . ARG A 1 186 ? 5.151 12.908 -10.893 1.00 95.56 186 ARG A C 1
ATOM 1513 O O . ARG A 1 186 ? 5.889 13.547 -10.151 1.00 95.56 186 ARG A O 1
ATOM 1520 N N . ASN A 1 187 ? 4.864 11.624 -10.690 1.00 95.19 187 ASN A N 1
ATOM 1521 C CA . ASN A 1 187 ? 5.227 10.819 -9.532 1.00 95.19 187 ASN A CA 1
ATOM 1522 C C . ASN A 1 187 ? 6.373 9.844 -9.870 1.00 95.19 187 ASN A C 1
ATOM 1524 O O . ASN A 1 187 ? 6.299 8.653 -9.570 1.00 95.19 187 ASN A O 1
ATOM 1528 N N . ALA A 1 188 ? 7.430 10.329 -10.531 1.00 94.06 188 ALA A N 1
ATOM 1529 C CA . ALA A 1 188 ? 8.530 9.494 -11.031 1.00 94.06 188 ALA A CA 1
ATOM 1530 C C . ALA A 1 188 ? 9.213 8.643 -9.941 1.00 94.06 188 ALA A C 1
ATOM 1532 O O . ALA A 1 188 ? 9.540 7.482 -10.190 1.00 94.06 188 ALA A O 1
ATOM 1533 N N . ASP A 1 189 ? 9.375 9.177 -8.726 1.00 93.12 189 ASP A N 1
ATOM 1534 C CA . ASP A 1 189 ? 9.968 8.437 -7.605 1.00 93.12 189 ASP A CA 1
ATOM 1535 C C . ASP A 1 189 ? 9.070 7.301 -7.109 1.00 93.12 189 ASP A C 1
ATOM 1537 O O . ASP A 1 189 ? 9.556 6.200 -6.831 1.00 93.12 189 ASP A O 1
ATOM 1541 N N . LEU A 1 190 ? 7.754 7.536 -7.062 1.00 95.44 190 LEU A N 1
ATOM 1542 C CA . LEU A 1 190 ? 6.779 6.488 -6.781 1.00 95.44 190 LEU A CA 1
ATOM 1543 C C . LEU A 1 190 ? 6.781 5.445 -7.897 1.00 95.44 190 LEU A C 1
ATOM 1545 O O . LEU A 1 190 ? 6.843 4.261 -7.594 1.00 95.44 190 LEU A O 1
ATOM 1549 N N . ALA A 1 191 ? 6.795 5.848 -9.170 1.00 96.69 191 ALA A N 1
ATOM 1550 C CA . ALA A 1 191 ? 6.868 4.912 -10.291 1.00 96.69 191 ALA A CA 1
ATOM 1551 C C . ALA A 1 191 ? 8.114 4.023 -10.202 1.00 96.69 191 ALA A C 1
ATOM 1553 O O . ALA A 1 191 ? 8.010 2.802 -10.286 1.00 96.69 191 ALA A O 1
ATOM 1554 N N . ARG A 1 192 ? 9.284 4.611 -9.935 1.00 95.56 192 ARG A N 1
ATOM 1555 C CA . ARG A 1 192 ? 10.538 3.874 -9.741 1.00 95.56 192 ARG A CA 1
ATOM 1556 C C . ARG A 1 192 ? 10.442 2.872 -8.588 1.00 95.56 192 ARG A C 1
ATOM 1558 O O . ARG A 1 192 ? 10.852 1.721 -8.736 1.00 95.56 192 ARG A O 1
ATOM 1565 N N . ARG A 1 193 ? 9.911 3.297 -7.438 1.00 95.94 193 ARG A N 1
ATOM 1566 C CA . ARG A 1 193 ? 9.779 2.450 -6.243 1.00 95.94 193 ARG A CA 1
ATOM 1567 C C . ARG A 1 193 ? 8.731 1.356 -6.426 1.00 95.94 193 ARG A C 1
ATOM 1569 O O . ARG A 1 193 ? 8.992 0.205 -6.082 1.00 95.94 193 ARG A O 1
ATOM 1576 N N . LEU A 1 194 ? 7.580 1.687 -7.006 1.00 96.81 194 LEU A N 1
ATOM 1577 C CA . LEU A 1 194 ? 6.529 0.733 -7.342 1.00 96.81 194 LEU A CA 1
ATOM 1578 C C . LEU A 1 194 ? 7.024 -0.277 -8.365 1.00 96.81 194 LEU A C 1
ATOM 1580 O O . LEU A 1 194 ? 6.647 -1.424 -8.262 1.00 96.81 194 LEU A O 1
ATOM 1584 N N . LEU A 1 195 ? 7.925 0.082 -9.273 1.00 96.94 195 LEU A N 1
ATOM 1585 C CA . LEU A 1 195 ? 8.522 -0.863 -10.218 1.00 96.94 195 LEU A CA 1
ATOM 1586 C C . LEU A 1 195 ? 9.613 -1.755 -9.623 1.00 96.94 195 LEU A C 1
ATOM 1588 O O . LEU A 1 195 ? 10.095 -2.643 -10.319 1.00 96.94 195 LEU A O 1
ATOM 1592 N N . ASN A 1 196 ? 9.996 -1.540 -8.360 1.00 95.38 196 ASN A N 1
ATOM 1593 C CA . ASN A 1 196 ? 11.165 -2.179 -7.752 1.00 95.38 196 ASN A CA 1
ATOM 1594 C C . ASN A 1 196 ? 12.438 -1.963 -8.599 1.00 95.38 196 ASN A C 1
ATOM 1596 O O . ASN A 1 196 ? 13.248 -2.864 -8.800 1.00 95.38 196 ASN A O 1
ATOM 1600 N N . ALA A 1 197 ? 12.575 -0.763 -9.172 1.00 94.12 197 ALA A N 1
ATOM 1601 C CA . ALA A 1 197 ? 13.567 -0.501 -10.202 1.00 94.12 197 ALA A CA 1
ATOM 1602 C C . ALA A 1 197 ? 14.931 -0.108 -9.612 1.00 94.12 197 ALA A C 1
ATOM 1604 O O . ALA A 1 197 ? 15.035 0.799 -8.776 1.00 94.12 197 ALA A O 1
ATOM 1605 N N . SER A 1 198 ? 15.988 -0.751 -10.110 1.00 89.75 198 SER A N 1
ATOM 1606 C CA . SER A 1 198 ? 17.385 -0.482 -9.753 1.00 89.75 198 SER A CA 1
ATOM 1607 C C . SER A 1 198 ? 18.036 0.487 -10.749 1.00 89.75 198 SER A C 1
ATOM 1609 O O . SER A 1 198 ? 17.862 0.374 -11.966 1.00 89.75 198 SER A O 1
ATOM 1611 N N . SER A 1 199 ? 18.772 1.486 -10.252 1.00 76.69 199 SER A N 1
ATOM 1612 C CA . SER A 1 199 ? 19.433 2.495 -11.095 1.00 76.69 199 SER A CA 1
ATOM 1613 C C . SER A 1 199 ? 20.669 1.928 -11.782 1.00 76.69 199 SER A C 1
ATOM 1615 O O . SER A 1 199 ? 21.479 1.281 -11.127 1.00 76.69 199 SER A O 1
ATOM 1617 N N . HIS A 1 200 ? 20.820 2.206 -13.080 1.00 62.50 200 HIS A N 1
ATOM 1618 C CA . HIS A 1 200 ? 22.016 1.839 -13.854 1.00 62.50 200 HIS A CA 1
ATOM 1619 C C . HIS A 1 200 ? 22.755 3.056 -14.410 1.00 62.50 200 HIS A C 1
ATOM 1621 O O . HIS A 1 200 ? 23.975 3.012 -14.514 1.00 62.50 200 HIS A O 1
ATOM 1627 N N . PHE A 1 201 ? 22.042 4.133 -14.775 1.00 61.56 201 PHE A N 1
ATOM 1628 C CA . PHE A 1 201 ? 22.647 5.328 -15.373 1.00 61.56 201 PHE A CA 1
ATOM 1629 C C . PHE A 1 201 ? 21.657 6.512 -15.410 1.00 61.56 201 PHE A C 1
ATOM 1631 O O . PHE A 1 201 ? 20.465 6.312 -15.669 1.00 61.56 201 PHE A O 1
ATOM 1638 N N . SER A 1 202 ? 22.127 7.745 -15.195 1.00 56.41 202 SER A N 1
ATOM 1639 C CA . SER A 1 202 ? 21.327 8.978 -15.315 1.00 56.41 202 SER A CA 1
ATOM 1640 C C . SER A 1 202 ? 21.735 9.785 -16.546 1.00 56.41 202 SER A C 1
ATOM 1642 O O . SER A 1 202 ? 22.884 10.199 -16.652 1.00 56.41 202 SER A O 1
ATOM 1644 N N . ILE A 1 203 ? 20.787 10.054 -17.444 1.00 58.81 203 ILE A N 1
ATOM 1645 C CA . ILE A 1 203 ? 20.917 11.054 -18.515 1.00 58.81 203 ILE A CA 1
ATOM 1646 C C . ILE A 1 203 ? 20.014 12.236 -18.120 1.00 58.81 203 ILE A C 1
ATOM 1648 O O . ILE A 1 203 ? 18.958 11.990 -17.526 1.00 58.81 203 ILE A O 1
ATOM 1652 N N . PRO A 1 204 ? 20.367 13.501 -18.421 1.00 65.38 204 PRO A N 1
ATOM 1653 C CA . PRO A 1 204 ? 19.479 14.632 -18.165 1.00 65.38 204 PRO A CA 1
ATOM 1654 C C . PRO A 1 204 ? 18.071 14.394 -18.737 1.00 65.38 204 PRO A C 1
ATOM 1656 O O . PRO A 1 204 ? 17.896 14.109 -19.920 1.00 65.38 204 PRO A O 1
ATOM 1659 N N . GLY A 1 205 ? 17.052 14.470 -17.878 1.00 76.50 205 GLY A N 1
ATOM 1660 C CA . GLY A 1 205 ? 15.636 14.405 -18.253 1.00 76.50 205 GLY A CA 1
ATOM 1661 C C . GLY A 1 205 ? 15.019 13.008 -18.428 1.00 76.50 205 GLY A C 1
ATOM 1662 O O . GLY A 1 205 ? 13.809 12.877 -18.245 1.00 76.50 205 GLY A O 1
ATOM 1663 N N . ILE A 1 206 ? 15.786 11.956 -18.740 1.00 86.38 206 ILE A N 1
ATOM 1664 C CA . ILE A 1 206 ? 15.289 10.566 -18.825 1.00 86.38 206 ILE A CA 1
ATOM 1665 C C . ILE A 1 206 ? 16.275 9.631 -18.123 1.00 86.38 206 ILE A C 1
ATOM 1667 O O . ILE A 1 206 ? 17.416 9.472 -18.550 1.00 86.38 206 ILE A O 1
ATOM 1671 N N . HIS A 1 207 ? 15.808 8.934 -17.090 1.00 90.12 207 HIS A N 1
ATOM 1672 C CA . HIS A 1 207 ? 16.632 8.001 -16.326 1.00 90.12 207 HIS A CA 1
ATOM 1673 C C . HIS A 1 207 ? 16.367 6.561 -16.758 1.00 90.12 207 HIS A C 1
ATOM 1675 O O . HIS A 1 207 ? 15.211 6.148 -16.885 1.00 90.12 207 HIS A O 1
ATOM 1681 N N . LYS A 1 208 ? 17.441 5.793 -16.973 1.00 92.56 208 LYS A N 1
ATOM 1682 C CA . LYS A 1 208 ? 17.366 4.365 -17.290 1.00 92.56 208 LYS A CA 1
ATOM 1683 C C . LYS A 1 208 ? 17.486 3.555 -16.001 1.00 92.56 208 LYS A C 1
ATOM 1685 O O . LYS A 1 208 ? 18.482 3.648 -15.279 1.00 92.56 208 LYS A O 1
ATOM 1690 N N . TYR A 1 209 ? 16.490 2.719 -15.756 1.00 94.00 209 TYR A N 1
ATOM 1691 C CA . TYR A 1 209 ? 16.481 1.737 -14.681 1.00 94.00 209 TYR A CA 1
ATOM 1692 C C . TYR A 1 209 ? 16.383 0.327 -15.254 1.00 94.00 209 TYR A C 1
ATOM 1694 O O . TYR A 1 209 ? 16.162 0.142 -16.451 1.00 94.00 209 TYR A O 1
ATOM 1702 N N . SER A 1 210 ? 16.520 -0.655 -14.375 1.00 94.69 210 SER A N 1
ATOM 1703 C CA . SER A 1 210 ? 16.263 -2.059 -14.670 1.00 94.69 210 SER A CA 1
ATOM 1704 C C . SER A 1 210 ? 15.277 -2.617 -13.651 1.00 94.69 210 SER A C 1
ATOM 1706 O O . SER A 1 210 ? 15.393 -2.315 -12.459 1.00 94.69 210 SER A O 1
ATOM 1708 N N . ILE A 1 211 ? 14.332 -3.427 -14.115 1.00 96.12 211 ILE A N 1
ATOM 1709 C CA . ILE A 1 211 ? 13.439 -4.234 -13.277 1.00 96.12 211 ILE A CA 1
ATOM 1710 C C . ILE A 1 211 ? 13.697 -5.712 -13.552 1.00 96.12 211 ILE A C 1
ATOM 1712 O O . ILE A 1 211 ? 14.038 -6.084 -14.675 1.00 96.12 211 ILE A O 1
ATOM 1716 N N . GLU A 1 212 ? 13.519 -6.546 -12.538 1.00 96.31 212 GLU A N 1
ATOM 1717 C CA . GLU A 1 212 ? 13.625 -7.996 -12.680 1.00 96.31 212 GLU A CA 1
ATOM 1718 C C . GLU A 1 212 ? 12.238 -8.570 -13.017 1.00 96.31 212 GLU A C 1
ATOM 1720 O O . GLU A 1 212 ? 11.259 -8.302 -12.317 1.00 96.31 212 GLU A O 1
ATOM 1725 N N . VAL A 1 213 ? 12.148 -9.324 -14.113 1.00 96.25 213 VAL A N 1
ATOM 1726 C CA . VAL A 1 213 ? 10.938 -9.989 -14.620 1.00 96.25 213 VAL A CA 1
ATOM 1727 C C . VAL A 1 213 ? 11.254 -11.474 -14.775 1.00 96.25 213 VAL A C 1
ATOM 1729 O O . VAL A 1 213 ? 12.003 -11.872 -15.674 1.00 96.25 213 VAL A O 1
ATOM 1732 N N . GLY A 1 214 ? 10.724 -12.308 -13.882 1.00 92.44 214 GLY A N 1
ATOM 1733 C CA . GLY A 1 214 ? 11.141 -13.704 -13.762 1.00 92.44 214 GLY A CA 1
ATOM 1734 C C . GLY A 1 214 ? 12.658 -13.819 -13.563 1.00 92.44 214 GLY A C 1
ATOM 1735 O O . GLY A 1 214 ? 13.194 -13.351 -12.564 1.00 92.44 214 GLY A O 1
ATOM 1736 N N . LYS A 1 215 ? 13.354 -14.429 -14.533 1.00 90.19 215 LYS A N 1
ATOM 1737 C CA . LYS A 1 215 ? 14.828 -14.562 -14.555 1.00 90.19 215 LYS A CA 1
ATOM 1738 C C . LYS A 1 215 ? 15.526 -13.528 -15.446 1.00 90.19 215 LYS A C 1
ATOM 1740 O O . LYS A 1 215 ? 16.731 -13.616 -15.663 1.00 90.19 215 LYS A O 1
ATOM 1745 N N . THR A 1 216 ? 14.767 -12.607 -16.029 1.00 92.38 216 THR A N 1
ATOM 1746 C CA . THR A 1 216 ? 15.264 -11.653 -17.020 1.00 92.38 216 THR A CA 1
ATOM 1747 C C . THR A 1 216 ? 15.277 -10.247 -16.461 1.00 92.38 216 THR A C 1
ATOM 1749 O O . THR A 1 216 ? 14.375 -9.832 -15.735 1.00 92.38 216 THR A O 1
ATOM 1752 N N . ARG A 1 217 ? 16.286 -9.486 -16.866 1.00 94.06 217 ARG A N 1
ATOM 1753 C CA . ARG A 1 217 ? 16.401 -8.084 -16.509 1.00 94.06 217 ARG A CA 1
ATOM 1754 C C . ARG A 1 217 ? 15.873 -7.208 -17.633 1.00 94.06 217 ARG A C 1
ATOM 1756 O O . ARG A 1 217 ? 16.470 -7.148 -18.706 1.00 94.06 217 ARG A O 1
ATOM 1763 N N . GLN A 1 218 ? 14.798 -6.476 -17.368 1.00 95.00 218 GLN A N 1
ATOM 1764 C CA . GLN A 1 218 ? 14.174 -5.583 -18.336 1.00 95.00 218 GLN A CA 1
ATOM 1765 C C . GLN A 1 218 ? 14.613 -4.130 -18.091 1.00 95.00 218 GLN A C 1
ATOM 1767 O O . GLN A 1 218 ? 14.336 -3.582 -17.018 1.00 95.00 218 GLN A O 1
ATOM 1772 N N . PRO A 1 219 ? 15.254 -3.448 -19.061 1.00 94.75 219 PRO A N 1
ATOM 1773 C CA . PRO A 1 219 ? 15.492 -2.012 -18.948 1.00 94.75 219 PRO A CA 1
ATOM 1774 C C . PRO A 1 219 ? 14.161 -1.260 -18.990 1.00 94.75 219 PRO A C 1
ATOM 1776 O O . PRO A 1 219 ? 13.283 -1.631 -19.754 1.00 94.75 219 PRO A O 1
ATOM 1779 N N . ILE A 1 220 ? 14.010 -0.170 -18.250 1.00 95.62 220 ILE A N 1
ATOM 1780 C CA . ILE A 1 220 ? 12.871 0.755 -18.345 1.00 95.62 220 ILE A CA 1
ATOM 1781 C C . ILE A 1 220 ? 13.374 2.195 -18.263 1.00 95.62 220 ILE A C 1
ATOM 1783 O O . ILE A 1 220 ? 14.428 2.466 -17.685 1.00 95.62 220 ILE A O 1
ATOM 1787 N N . TYR A 1 221 ? 12.618 3.132 -18.820 1.00 95.38 221 TYR A N 1
ATOM 1788 C CA . TYR A 1 221 ? 12.970 4.547 -18.799 1.00 95.38 221 TYR A CA 1
ATOM 1789 C C . TYR A 1 221 ? 11.908 5.328 -18.037 1.00 95.38 221 TYR A C 1
ATOM 1791 O O . TYR A 1 221 ? 10.720 5.138 -18.280 1.00 95.38 221 TYR A O 1
ATOM 1799 N N . ILE A 1 222 ? 12.315 6.217 -17.133 1.00 95.00 222 ILE A N 1
ATOM 1800 C CA . ILE A 1 222 ? 11.390 7.076 -16.385 1.00 95.00 222 ILE A CA 1
ATOM 1801 C C . ILE A 1 222 ? 11.784 8.535 -16.599 1.00 95.00 222 ILE A C 1
ATOM 1803 O O . ILE A 1 222 ? 12.946 8.914 -16.439 1.00 95.00 222 ILE A O 1
ATOM 1807 N N . ARG A 1 223 ? 10.796 9.356 -16.955 1.00 93.81 223 ARG A N 1
ATOM 1808 C CA . ARG A 1 223 ? 10.900 10.810 -17.076 1.00 93.81 223 ARG A CA 1
ATOM 1809 C C . ARG A 1 223 ? 9.939 11.462 -16.095 1.00 93.81 223 ARG A C 1
ATOM 1811 O O . ARG A 1 223 ? 8.730 11.224 -16.164 1.00 93.81 223 ARG A O 1
ATOM 1818 N N . LYS A 1 224 ? 10.478 12.324 -15.233 1.00 91.88 224 LYS A N 1
ATOM 1819 C CA . LYS A 1 224 ? 9.664 13.236 -14.432 1.00 91.88 224 LYS A CA 1
ATOM 1820 C C . LYS A 1 224 ? 9.075 14.305 -15.351 1.00 91.88 224 LYS A C 1
ATOM 1822 O O . LYS A 1 224 ? 9.792 14.883 -16.168 1.00 91.88 224 LYS A O 1
ATOM 1827 N N . ILE A 1 225 ? 7.770 14.516 -15.251 1.00 89.44 225 ILE A N 1
ATOM 1828 C CA . ILE A 1 225 ? 7.055 15.595 -15.942 1.00 89.44 225 ILE A CA 1
ATOM 1829 C C . ILE A 1 225 ? 6.505 16.573 -14.903 1.00 89.44 225 ILE A C 1
ATOM 1831 O O . ILE A 1 225 ? 6.240 16.163 -13.772 1.00 89.44 225 ILE A O 1
ATOM 1835 N N . ASN A 1 226 ? 6.365 17.841 -15.289 1.00 80.12 226 ASN A N 1
ATOM 1836 C CA . ASN A 1 226 ? 5.816 18.894 -14.434 1.00 80.12 226 ASN A CA 1
ATOM 1837 C C . ASN A 1 226 ? 4.278 18.889 -14.436 1.00 80.12 226 ASN A C 1
ATOM 1839 O O . ASN A 1 226 ? 3.635 18.457 -15.426 1.00 80.12 226 ASN A O 1
#

Radius of gyration: 18.2 Å; Cα contacts (8 Å, |Δi|>4): 432; chains: 1; bounding box: 45×35×52 Å

Solvent-accessible surface area (backbone atoms only — not comparable to full-atom values): 12171 Å² total; per-residue (Å²): 130,85,73,73,62,44,65,34,38,36,36,35,25,29,65,29,44,90,47,41,70,61,53,53,53,50,45,58,74,76,27,51,73,38,37,39,34,40,39,29,48,51,64,93,45,35,45,60,43,52,17,56,74,71,73,43,96,48,61,80,86,34,72,66,53,68,56,21,42,62,56,58,24,40,38,41,33,29,30,35,70,75,75,41,79,53,97,85,24,33,46,64,53,50,48,49,40,51,55,51,13,52,74,61,78,38,82,72,26,42,47,57,39,47,35,66,66,47,23,32,50,54,34,34,42,64,68,56,33,46,62,67,58,47,58,75,70,50,72,44,94,61,74,44,79,42,86,55,46,37,56,41,50,94,36,20,92,36,67,64,59,51,53,59,47,49,48,68,42,75,72,35,47,76,43,82,41,91,98,41,38,37,34,42,14,65,46,38,69,57,47,39,53,64,53,56,45,44,83,79,52,83,48,92,75,44,32,40,29,36,26,47,34,66,95,42,78,43,61,39,33,45,22,70,44,135

Secondary structure (DSSP, 8-state):
--PPPEEEEEEE-GGGGGGHHHHHHHHHHHSEEEEEEEEE--GGGHHHHHHHHHTS---TT-HHHHHH-SS-EEEEEEEESS--EETTEEHHHHHHHHHHHHHTTSTTSEEE-SSHHHHHHHHHHHHS--HHHHHHT---SSPEEEE--STTSSSBS-HHHHHHHHHTSTTEEEEEETTEEEEEETTHHHHHHHTTPEEEEEETTEEEEEEEETTEEEEEEEEE--